Protein AF-A0A520C2Q0-F1 (afdb_monomer)

Mean predicted aligned error: 5.38 Å

Solvent-accessible surface area (backbone atoms only — not comparable to full-atom values): 13616 Å² total; per-residue (Å²): 130,83,68,78,64,58,70,63,85,51,82,63,55,63,72,61,51,76,68,42,43,52,44,37,52,48,24,36,50,49,40,48,44,42,61,71,61,46,51,66,53,52,53,58,48,36,70,69,44,28,42,49,54,44,24,73,77,67,80,42,75,70,87,49,74,66,56,49,43,68,48,38,62,78,35,66,68,51,44,52,46,52,52,50,51,52,51,30,45,41,46,34,42,58,34,42,48,62,34,39,66,78,38,39,71,60,34,40,50,40,46,55,58,38,37,75,75,45,91,53,78,73,84,76,65,91,83,67,70,60,57,64,84,57,69,73,48,45,58,88,59,33,86,67,22,53,54,38,74,95,47,96,87,47,41,62,48,22,35,46,47,58,56,38,51,37,46,72,50,54,33,73,37,43,41,70,54,22,42,69,21,42,51,53,50,51,48,44,64,74,74,41,77,86,71,74,63,65,64,46,80,36,80,69,29,54,62,25,39,48,50,52,42,49,45,70,76,36,70,86,28,50,74,44,72,43,63,66,33,61,16,15,43,59,44,36,32,33,49,82,58,79,89,110

Sequence (244 aa):
MLNTFQQAQHPLLPRASHDEASRQEFAKSLKQFVQQGLLPGLQPVFSQRAAKAFEQEHGRAPQDRREIRKVMEPDLYFQHYAALNRIAQELMWNSVIDSVERQLPALNEGAKAWSAKTDAKLRIDADFVPPRYVRALDIHCMPGGYASELSPGDISVAALYDRGAYLYGMGFAGPLNDDMGRSVCNYVKRKLPGFKPRRILDMGCTVGHSTLPYKTLFPDAEVWGIDVGVGEQRLVGQRGVADG

Structure (mmCIF, N/CA/C/O backbone):
data_AF-A0A520C2Q0-F1
#
_entry.id   AF-A0A520C2Q0-F1
#
loop_
_atom_site.group_PDB
_atom_site.id
_atom_site.type_symbol
_atom_site.label_atom_id
_atom_site.label_alt_id
_atom_site.label_comp_id
_atom_site.label_asym_id
_atom_site.label_entity_id
_atom_site.label_seq_id
_atom_site.pdbx_PDB_ins_code
_atom_site.Cartn_x
_atom_site.Cartn_y
_atom_site.Cartn_z
_atom_site.occupancy
_atom_site.B_iso_or_equiv
_atom_site.auth_seq_id
_atom_site.auth_comp_id
_atom_site.auth_asym_id
_atom_site.auth_atom_id
_atom_site.pdbx_PDB_model_num
ATOM 1 N N . MET A 1 1 ? 6.958 -10.727 18.122 1.00 44.28 1 MET A N 1
ATOM 2 C CA . MET A 1 1 ? 8.209 -10.989 17.382 1.00 44.28 1 MET A CA 1
ATOM 3 C C . MET A 1 1 ? 8.331 -9.875 16.352 1.00 44.28 1 MET A C 1
ATOM 5 O O . MET A 1 1 ? 7.396 -9.713 15.578 1.00 44.28 1 MET A O 1
ATOM 9 N N . LEU A 1 2 ? 9.363 -9.028 16.428 1.00 46.47 2 LEU A N 1
ATOM 10 C CA . LEU A 1 2 ? 9.602 -8.022 15.388 1.00 46.47 2 LEU A CA 1
ATOM 11 C C . LEU A 1 2 ? 9.959 -8.777 14.113 1.00 46.47 2 LEU A C 1
ATOM 13 O O . LEU A 1 2 ? 10.880 -9.590 14.121 1.00 46.47 2 LEU A O 1
ATOM 17 N N . ASN A 1 3 ? 9.185 -8.564 13.058 1.00 57.16 3 ASN A N 1
ATOM 18 C CA . ASN A 1 3 ? 9.504 -9.136 11.769 1.00 57.16 3 ASN A CA 1
ATOM 19 C C . ASN A 1 3 ? 10.795 -8.478 11.254 1.00 57.16 3 ASN A C 1
ATOM 21 O O . ASN A 1 3 ? 10.844 -7.260 11.083 1.0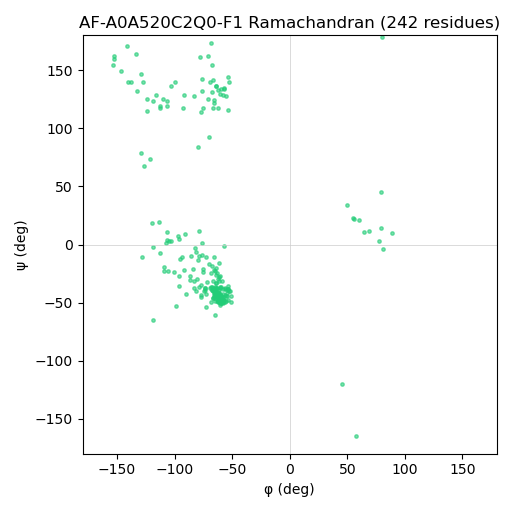0 57.16 3 ASN A O 1
ATOM 25 N N . THR A 1 4 ? 11.847 -9.277 11.078 1.00 58.22 4 THR A N 1
ATOM 26 C CA . THR A 1 4 ? 13.177 -8.822 10.646 1.00 58.22 4 THR A CA 1
ATOM 27 C C . THR A 1 4 ? 13.394 -8.979 9.149 1.00 58.22 4 THR A C 1
ATOM 29 O O . THR A 1 4 ? 14.513 -8.753 8.686 1.00 58.22 4 THR A O 1
ATOM 32 N N . PHE A 1 5 ? 12.379 -9.391 8.378 1.00 68.50 5 PHE A N 1
ATOM 33 C CA . PHE A 1 5 ? 12.521 -9.374 6.929 1.00 68.50 5 PHE A CA 1
ATOM 34 C C . PHE A 1 5 ? 12.860 -7.945 6.498 1.00 68.50 5 PHE A C 1
ATOM 36 O O . PHE A 1 5 ? 12.308 -6.961 7.001 1.00 68.50 5 PHE A O 1
ATOM 43 N N . GLN A 1 6 ? 13.855 -7.845 5.627 1.00 84.75 6 GLN A N 1
ATOM 44 C CA . GLN A 1 6 ? 14.210 -6.626 4.925 1.00 84.75 6 GLN A CA 1
ATOM 45 C C . GLN A 1 6 ? 13.609 -6.734 3.532 1.00 84.75 6 GLN A C 1
ATOM 47 O O . GLN A 1 6 ? 13.631 -7.812 2.934 1.00 84.75 6 GLN A O 1
ATOM 52 N N . GLN A 1 7 ? 13.075 -5.627 3.024 1.00 93.06 7 GLN A N 1
ATOM 53 C CA . GLN A 1 7 ? 12.574 -5.595 1.657 1.00 93.06 7 GLN A CA 1
ATOM 54 C C . GLN A 1 7 ? 13.741 -5.899 0.719 1.00 93.06 7 GLN A C 1
ATOM 56 O O . GLN A 1 7 ? 14.809 -5.284 0.840 1.00 93.06 7 GLN A O 1
ATOM 61 N N . ALA A 1 8 ? 13.543 -6.850 -0.191 1.00 92.06 8 ALA A N 1
ATOM 62 C CA . ALA A 1 8 ? 14.528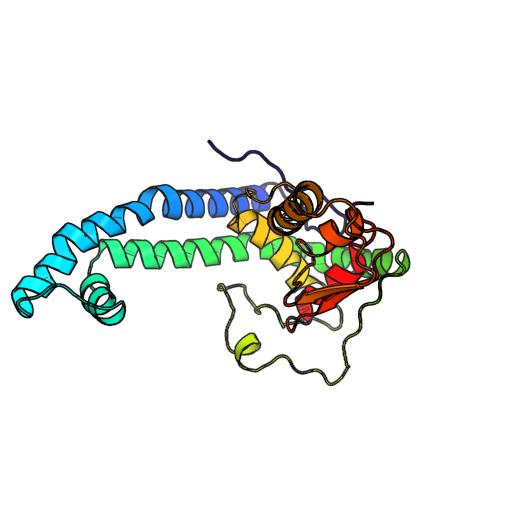 -7.155 -1.211 1.00 92.06 8 ALA A CA 1
ATOM 63 C C . ALA A 1 8 ? 14.791 -5.888 -2.025 1.00 92.06 8 ALA A C 1
ATOM 65 O O . ALA A 1 8 ? 13.873 -5.205 -2.481 1.00 92.06 8 ALA A O 1
ATOM 66 N N . GLN A 1 9 ? 16.068 -5.552 -2.162 1.00 90.56 9 GLN A N 1
ATOM 67 C CA . GLN A 1 9 ? 16.475 -4.384 -2.921 1.00 90.56 9 GLN A CA 1
ATOM 68 C C . GLN A 1 9 ? 16.375 -4.692 -4.410 1.00 90.56 9 GLN A C 1
ATOM 70 O O . GLN A 1 9 ? 16.925 -5.687 -4.875 1.00 90.56 9 GLN A O 1
ATOM 75 N N . HIS A 1 10 ? 15.751 -3.793 -5.163 1.00 88.94 10 HIS A N 1
ATOM 76 C CA . HIS A 1 10 ? 15.793 -3.794 -6.621 1.00 88.94 10 HIS A CA 1
ATOM 77 C C . HIS A 1 10 ? 16.069 -2.372 -7.128 1.00 88.94 10 HIS A C 1
ATOM 79 O O . HIS A 1 10 ? 15.933 -1.406 -6.374 1.00 88.94 10 HIS A O 1
ATOM 85 N N . PRO A 1 11 ? 16.461 -2.200 -8.399 1.00 86.94 11 PRO A N 1
ATOM 86 C CA . PRO A 1 11 ? 16.929 -0.905 -8.908 1.00 86.94 11 PRO A CA 1
ATOM 87 C C . PRO A 1 11 ? 15.891 0.222 -8.948 1.00 86.94 11 PRO A C 1
ATOM 89 O O . PRO A 1 11 ? 16.264 1.362 -9.194 1.00 86.94 11 PRO A O 1
ATOM 92 N N . LEU A 1 12 ? 14.612 -0.097 -8.736 1.00 90.12 12 LEU A N 1
ATOM 93 C CA . LEU A 1 12 ? 13.507 0.868 -8.709 1.00 90.12 12 LEU A CA 1
ATOM 94 C C . LEU A 1 12 ? 12.989 1.129 -7.284 1.00 90.12 12 LEU A C 1
ATOM 96 O O . LEU A 1 12 ? 12.007 1.844 -7.122 1.00 90.12 12 LEU A O 1
ATOM 100 N N . LEU A 1 13 ? 13.625 0.543 -6.261 1.00 93.75 13 LEU A N 1
ATOM 101 C CA . LEU A 1 13 ? 13.312 0.810 -4.859 1.00 93.75 13 LEU A CA 1
ATOM 102 C C . LEU A 1 13 ? 14.212 1.945 -4.354 1.00 93.75 13 LEU A C 1
ATOM 104 O O . LEU A 1 13 ? 15.438 1.846 -4.497 1.00 93.75 13 LEU A O 1
ATOM 108 N N . PRO A 1 14 ? 13.663 3.001 -3.731 1.00 95.00 14 PRO A N 1
ATOM 109 C CA . PRO A 1 14 ? 14.484 4.047 -3.141 1.00 95.00 14 PRO A CA 1
ATOM 110 C C . PRO A 1 14 ? 15.316 3.480 -1.987 1.00 95.00 14 PRO A C 1
ATOM 112 O O . PRO A 1 14 ? 14.821 2.747 -1.127 1.00 95.00 14 PRO A O 1
ATOM 115 N N . ARG A 1 15 ? 16.594 3.863 -1.930 1.00 95.19 15 ARG A N 1
ATOM 116 C CA . ARG A 1 15 ? 17.478 3.515 -0.812 1.00 95.19 15 ARG A CA 1
ATOM 117 C C . ARG A 1 15 ? 17.456 4.612 0.236 1.00 95.19 15 ARG A C 1
ATOM 119 O O . ARG A 1 15 ? 17.853 5.742 -0.051 1.00 95.19 15 ARG A O 1
ATOM 126 N N . ALA A 1 16 ? 17.004 4.279 1.437 1.00 95.69 16 ALA A N 1
ATOM 127 C CA . ALA A 1 16 ? 16.993 5.219 2.544 1.00 95.69 16 ALA A CA 1
ATOM 128 C C . ALA A 1 16 ? 18.424 5.525 3.025 1.00 95.69 16 ALA A C 1
ATOM 130 O O . ALA A 1 16 ? 19.262 4.625 3.119 1.00 95.69 16 ALA A O 1
ATOM 131 N N . SER A 1 17 ? 18.697 6.788 3.352 1.00 97.19 17 SER A N 1
ATOM 132 C CA . SER A 1 17 ? 19.843 7.159 4.192 1.00 97.19 17 SER A CA 1
ATOM 133 C C . SER A 1 17 ? 19.644 6.661 5.631 1.00 97.19 17 SER A C 1
ATOM 135 O O . SER A 1 17 ? 18.571 6.173 5.985 1.00 97.19 17 SER A O 1
ATOM 137 N N . HIS A 1 18 ? 20.659 6.805 6.488 1.00 96.62 18 HIS 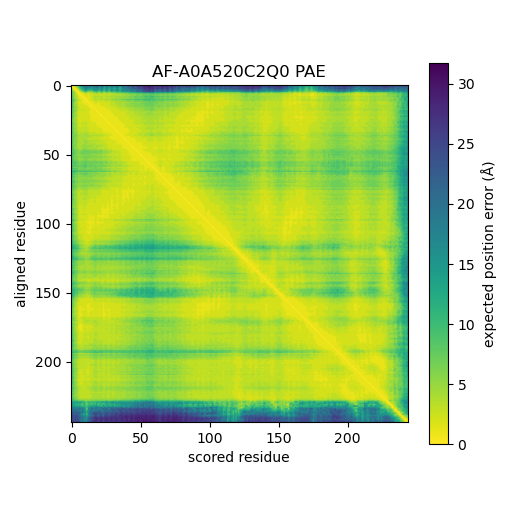A N 1
ATOM 138 C CA . HIS A 1 18 ? 20.535 6.466 7.910 1.00 96.62 18 HIS A CA 1
ATOM 139 C C . HIS A 1 18 ? 19.337 7.168 8.580 1.00 96.62 18 HIS A C 1
ATOM 141 O O . HIS A 1 18 ? 18.527 6.530 9.258 1.00 96.62 18 HIS A O 1
ATOM 147 N N . ASP A 1 19 ? 19.198 8.477 8.360 1.00 97.50 19 ASP A N 1
ATOM 148 C CA . ASP A 1 19 ? 18.165 9.280 9.017 1.00 97.50 19 ASP A CA 1
ATOM 149 C C . ASP A 1 19 ? 16.776 8.993 8.441 1.00 97.50 19 ASP A C 1
ATOM 151 O O . ASP A 1 19 ? 15.798 8.911 9.185 1.00 97.50 19 ASP A O 1
ATOM 155 N N . GLU A 1 20 ? 16.682 8.781 7.126 1.00 97.50 20 GLU A N 1
ATOM 156 C CA . GLU A 1 20 ? 15.443 8.352 6.466 1.00 97.50 20 GLU A CA 1
ATOM 157 C C . GLU A 1 20 ? 15.012 6.962 6.957 1.00 97.50 20 GLU A C 1
ATOM 159 O O . GLU A 1 20 ? 13.846 6.759 7.295 1.00 97.50 20 GLU A O 1
ATOM 164 N N . ALA A 1 21 ? 15.948 6.015 7.072 1.00 95.25 21 ALA A N 1
ATOM 165 C CA . ALA A 1 21 ? 15.674 4.676 7.587 1.00 95.25 21 ALA A CA 1
ATOM 166 C C . ALA A 1 21 ? 15.191 4.729 9.041 1.00 95.25 21 ALA A C 1
ATOM 168 O O . ALA A 1 21 ? 14.224 4.056 9.394 1.00 95.25 21 ALA A O 1
ATOM 169 N N . SER A 1 22 ? 15.801 5.584 9.865 1.00 96.25 22 SER A N 1
ATOM 170 C CA . SER A 1 22 ? 15.376 5.806 11.251 1.00 96.25 22 SER A CA 1
ATOM 171 C C . SER A 1 22 ? 13.947 6.361 11.332 1.00 96.25 22 SER A C 1
ATOM 173 O O . SER A 1 22 ? 13.148 5.883 12.141 1.00 96.25 22 SER A O 1
ATOM 175 N N . ARG A 1 23 ? 13.575 7.311 10.457 1.00 96.56 23 ARG A N 1
ATOM 176 C CA . ARG A 1 23 ? 12.193 7.824 10.358 1.00 96.56 23 ARG A CA 1
ATOM 177 C C . ARG A 1 23 ? 11.204 6.736 9.931 1.00 96.56 23 ARG A C 1
ATOM 179 O O . ARG A 1 23 ? 10.130 6.625 10.524 1.00 96.56 23 ARG A O 1
ATOM 186 N N . GLN A 1 24 ? 11.571 5.915 8.947 1.00 95.88 24 GLN A N 1
ATOM 187 C CA . GLN A 1 24 ? 10.741 4.800 8.473 1.00 95.88 24 GLN A CA 1
ATOM 188 C C . GLN A 1 24 ? 10.529 3.740 9.561 1.00 95.88 24 GLN A C 1
ATOM 190 O O . GLN A 1 24 ? 9.407 3.269 9.760 1.00 95.88 24 GLN A O 1
ATOM 195 N N . GLU A 1 25 ? 11.576 3.393 10.312 1.00 94.00 25 GLU A N 1
ATOM 196 C CA . GLU A 1 25 ? 11.488 2.438 11.421 1.00 94.00 25 GLU A CA 1
ATOM 197 C C . GLU A 1 25 ? 10.648 2.971 12.585 1.00 94.00 25 GLU A C 1
ATOM 199 O O . GLU A 1 25 ? 9.854 2.217 13.158 1.00 94.00 25 GLU A O 1
ATOM 204 N N . PHE A 1 26 ? 10.740 4.268 12.894 1.00 95.88 26 PHE A N 1
ATOM 205 C CA . PHE A 1 26 ? 9.840 4.903 13.856 1.00 95.88 26 PHE A CA 1
ATOM 206 C C . PHE A 1 26 ? 8.380 4.814 13.397 1.00 95.88 26 PHE A C 1
ATOM 208 O O . PHE A 1 26 ? 7.531 4.350 14.159 1.00 95.88 26 PHE A O 1
ATOM 215 N N . ALA A 1 27 ? 8.080 5.190 12.149 1.00 95.38 27 ALA A N 1
ATOM 216 C CA . ALA A 1 27 ? 6.717 5.140 11.619 1.00 95.38 27 ALA A CA 1
ATOM 217 C C . ALA A 1 27 ? 6.148 3.708 11.619 1.00 95.38 27 ALA A C 1
ATOM 219 O O . ALA A 1 27 ? 5.009 3.489 12.045 1.00 95.38 27 ALA A O 1
ATOM 220 N N . LYS A 1 28 ? 6.959 2.716 11.225 1.00 93.00 28 LYS A N 1
ATOM 221 C CA . LYS A 1 28 ? 6.609 1.288 11.293 1.00 93.00 28 LYS A CA 1
ATOM 222 C C . LYS A 1 28 ? 6.320 0.847 12.732 1.00 93.00 28 LYS A C 1
ATOM 224 O O . LYS A 1 28 ? 5.300 0.208 12.987 1.00 93.00 28 LYS A O 1
ATOM 229 N N . SER A 1 29 ? 7.183 1.216 13.677 1.00 93.25 29 SER A N 1
ATOM 230 C CA . SER A 1 29 ? 7.046 0.846 15.093 1.00 93.25 29 SER A CA 1
ATOM 231 C C . SER A 1 29 ? 5.834 1.507 15.750 1.00 93.25 29 SER A C 1
ATOM 233 O O . SER A 1 29 ? 5.107 0.856 16.500 1.00 93.25 29 SER A O 1
ATOM 235 N N . LEU A 1 30 ? 5.551 2.772 15.422 1.00 95.44 30 LEU A N 1
ATOM 236 C CA . LEU A 1 30 ? 4.349 3.472 15.875 1.00 95.44 30 LEU A CA 1
ATOM 237 C C . LEU A 1 30 ? 3.086 2.779 15.355 1.00 95.44 30 LEU A C 1
ATOM 239 O O . LEU A 1 30 ? 2.157 2.532 16.122 1.00 95.44 30 LEU A O 1
ATOM 243 N N . LYS A 1 31 ? 3.060 2.400 14.072 1.00 93.19 31 LYS A N 1
ATOM 244 C CA . LYS A 1 31 ? 1.949 1.631 13.498 1.00 93.19 31 LYS A CA 1
ATOM 245 C C . LYS A 1 31 ? 1.770 0.294 14.217 1.00 93.19 31 LYS A C 1
ATOM 247 O O . LYS A 1 31 ? 0.646 -0.063 14.564 1.00 93.19 31 LYS A O 1
ATOM 252 N N . GLN A 1 32 ? 2.862 -0.418 14.491 1.00 92.19 32 GLN A N 1
ATOM 253 C CA . GLN A 1 32 ? 2.819 -1.664 15.252 1.00 92.19 32 GLN A CA 1
ATOM 254 C C . GLN A 1 32 ? 2.244 -1.446 16.659 1.00 92.19 32 GLN A C 1
ATOM 256 O O . GLN A 1 32 ? 1.385 -2.217 17.084 1.00 92.19 32 GLN A O 1
ATOM 261 N N . PHE A 1 33 ? 2.655 -0.386 17.358 1.00 94.88 33 PHE A N 1
ATOM 262 C CA . PHE A 1 33 ? 2.104 -0.017 18.663 1.00 94.88 33 PHE A CA 1
ATOM 263 C C . PHE A 1 33 ? 0.598 0.272 18.595 1.00 94.88 33 PHE A C 1
ATOM 265 O O . PHE A 1 33 ? -0.160 -0.222 19.426 1.00 94.88 33 PHE A O 1
ATOM 272 N N . VAL A 1 34 ? 0.133 1.003 17.579 1.00 95.69 34 VAL A N 1
ATOM 273 C CA . VAL A 1 34 ? -1.305 1.250 17.380 1.00 95.69 34 VAL A CA 1
ATOM 274 C C . VAL A 1 34 ? -2.062 -0.067 17.164 1.00 95.69 34 VAL A C 1
ATOM 276 O O . VAL A 1 34 ? -3.099 -0.282 17.789 1.00 95.69 34 VAL A O 1
ATOM 279 N N . GLN A 1 35 ? -1.542 -0.967 16.325 1.00 93.38 35 GLN A N 1
ATOM 280 C CA . GLN A 1 35 ? -2.208 -2.227 15.970 1.00 93.38 35 GLN A CA 1
ATOM 281 C C . GLN A 1 35 ? -2.187 -3.271 17.096 1.00 93.38 35 GLN A C 1
ATOM 283 O O . GLN A 1 35 ? -3.169 -3.979 17.298 1.00 93.38 35 GLN A O 1
ATOM 288 N N . GLN A 1 36 ? -1.083 -3.386 17.833 1.00 93.44 36 GLN A N 1
ATOM 289 C CA . GLN A 1 36 ? -0.911 -4.413 18.869 1.00 93.44 36 GLN A CA 1
ATOM 290 C C . GLN A 1 36 ? -1.249 -3.902 20.274 1.00 93.44 36 GLN A C 1
ATOM 292 O O . GLN A 1 36 ? -1.634 -4.694 21.128 1.00 93.44 36 GLN A O 1
ATOM 297 N N . GLY A 1 37 ? -1.107 -2.599 20.517 1.00 94.38 37 GLY A N 1
ATOM 298 C CA . GLY A 1 37 ? -1.343 -1.970 21.816 1.00 94.38 37 GLY A CA 1
ATOM 299 C C . GLY A 1 37 ? -2.716 -1.314 21.933 1.00 94.38 37 GLY A C 1
ATOM 300 O O . GLY A 1 37 ? -3.448 -1.601 22.876 1.00 94.38 37 GLY A O 1
ATOM 301 N N . LEU A 1 38 ? -3.084 -0.440 20.987 1.00 96.38 38 LEU A N 1
ATOM 302 C CA . LEU A 1 38 ? -4.304 0.373 21.107 1.00 96.38 38 LEU A CA 1
ATOM 303 C C . LEU A 1 38 ? -5.553 -0.291 20.514 1.00 96.38 38 LEU A C 1
ATOM 305 O O . LEU A 1 38 ? -6.622 -0.259 21.118 1.00 96.38 38 LEU A O 1
ATOM 309 N N . LEU A 1 39 ? -5.444 -0.915 19.339 1.00 96.81 39 LEU A N 1
ATOM 310 C CA . LEU A 1 39 ? -6.594 -1.532 18.670 1.00 96.81 39 LEU A CA 1
ATOM 311 C C . LEU A 1 39 ? -7.343 -2.545 19.566 1.00 96.81 39 LEU A C 1
ATOM 313 O O . LEU A 1 39 ? -8.573 -2.459 19.626 1.00 96.81 39 LEU A O 1
ATOM 317 N N . PRO A 1 40 ? -6.676 -3.455 20.311 1.00 97.38 40 PRO A N 1
ATOM 318 C CA . PRO A 1 40 ? -7.379 -4.405 21.176 1.00 97.38 40 PRO A CA 1
ATOM 319 C C . PRO A 1 40 ? -8.215 -3.737 22.275 1.00 97.38 40 PRO A C 1
ATOM 321 O O . PRO A 1 40 ? -9.226 -4.297 22.699 1.00 97.38 40 PRO A O 1
ATOM 324 N N . GLY A 1 41 ? -7.837 -2.532 22.716 1.00 96.75 41 GLY A N 1
ATOM 325 C CA . GLY A 1 41 ? -8.572 -1.789 23.737 1.00 96.75 41 GLY A CA 1
ATOM 326 C C . GLY A 1 41 ? -9.927 -1.261 23.267 1.00 96.75 41 GLY A C 1
ATOM 327 O O . GLY A 1 41 ? -10.785 -0.992 24.105 1.00 96.75 41 GLY A O 1
ATOM 328 N N . LEU A 1 42 ? -10.191 -1.201 21.955 1.00 97.12 42 LEU A N 1
ATOM 329 C CA . LEU A 1 42 ? -11.514 -0.825 21.441 1.00 97.12 42 LEU A CA 1
ATOM 330 C C . LEU A 1 42 ? -12.613 -1.807 21.859 1.00 97.12 42 LEU A C 1
ATOM 332 O O . LEU A 1 42 ? -13.761 -1.400 22.032 1.00 97.12 42 LEU A O 1
ATOM 336 N N . GLN A 1 43 ? -12.283 -3.085 22.059 1.00 96.81 43 GLN A N 1
ATOM 337 C CA . GLN A 1 43 ? -13.282 -4.080 22.437 1.00 96.81 43 GLN A CA 1
ATOM 338 C C . GLN A 1 43 ? -13.848 -3.879 23.854 1.00 96.81 43 GLN A C 1
ATOM 340 O O . GLN A 1 43 ? -15.075 -3.869 24.009 1.00 96.81 43 GLN A O 1
ATOM 345 N N . PRO A 1 44 ? -13.033 -3.704 24.913 1.00 97.00 44 PRO A N 1
ATOM 346 C CA . PRO A 1 44 ? -13.568 -3.343 26.222 1.00 97.00 44 PRO A CA 1
ATOM 347 C C . PRO A 1 44 ? -14.237 -1.961 26.216 1.00 97.00 44 PRO A C 1
ATOM 349 O O . PRO A 1 44 ? -15.255 -1.802 26.886 1.00 97.00 44 PRO A O 1
ATOM 352 N N . VAL A 1 45 ? -13.759 -0.989 25.422 1.00 97.06 45 VAL A N 1
ATOM 353 C CA . VAL A 1 45 ? -14.462 0.301 25.244 1.00 97.06 45 VAL A CA 1
ATOM 354 C C . VAL A 1 45 ? -15.894 0.077 24.764 1.00 97.06 45 VAL A C 1
ATOM 356 O O . VAL A 1 45 ? -16.836 0.593 25.368 1.00 97.06 45 VAL A O 1
ATOM 359 N N . PHE A 1 46 ? -16.060 -0.736 23.723 1.00 97.31 46 PHE A N 1
ATOM 360 C CA . PHE A 1 46 ? -17.371 -1.046 23.180 1.00 97.31 46 PHE A CA 1
ATOM 361 C C . PHE A 1 46 ? -18.230 -1.826 24.181 1.00 97.31 46 PHE A C 1
ATOM 363 O O . PHE A 1 46 ? -19.276 -1.344 24.610 1.00 97.31 46 PHE A O 1
ATOM 370 N N . SER A 1 47 ? -17.775 -3.010 24.592 1.00 96.50 47 SER A N 1
ATOM 371 C CA . SER A 1 47 ? -18.576 -3.948 25.391 1.00 96.50 47 SER A CA 1
ATOM 372 C C . SER A 1 47 ? -18.906 -3.451 26.803 1.00 96.50 47 SER A C 1
ATOM 374 O O . SER A 1 47 ? -19.958 -3.791 27.341 1.00 96.50 47 SER A O 1
ATOM 376 N N . GLN A 1 48 ? -18.037 -2.647 27.426 1.00 95.88 48 GLN A N 1
ATOM 377 C CA . GLN A 1 48 ? -18.221 -2.229 28.820 1.00 95.88 48 GLN A CA 1
ATOM 378 C C . GLN A 1 48 ? -18.789 -0.820 28.977 1.00 95.88 48 GLN A C 1
ATOM 380 O O . GLN A 1 48 ? -19.372 -0.544 30.025 1.00 95.88 48 GLN A O 1
ATOM 385 N N . ARG A 1 49 ? -18.622 0.059 27.980 1.00 94.75 49 ARG A N 1
ATOM 386 C CA . ARG A 1 49 ? -19.068 1.459 28.054 1.00 94.75 49 ARG A CA 1
ATOM 387 C C . ARG A 1 49 ? -20.101 1.772 26.982 1.00 94.75 49 ARG A C 1
ATOM 389 O O . ARG A 1 49 ? -21.255 2.012 27.318 1.00 94.75 49 ARG A O 1
ATOM 396 N N . ALA A 1 50 ? -19.712 1.715 25.710 1.00 94.81 50 ALA A N 1
ATOM 397 C CA . ALA A 1 50 ? -20.552 2.203 24.618 1.00 94.81 50 ALA A CA 1
ATOM 398 C C . ALA A 1 50 ? -21.847 1.385 24.443 1.00 94.81 50 ALA A C 1
ATOM 400 O O . ALA A 1 50 ? -22.929 1.960 24.350 1.00 94.81 50 ALA A O 1
ATOM 401 N N . ALA A 1 51 ? -21.758 0.049 24.467 1.00 95.81 51 ALA A N 1
ATOM 402 C CA . ALA A 1 51 ? -22.920 -0.834 24.361 1.00 95.81 51 ALA A CA 1
ATOM 403 C C . ALA A 1 51 ? -23.872 -0.677 25.556 1.00 95.81 51 ALA A C 1
ATOM 405 O O . ALA A 1 51 ? -25.078 -0.565 25.365 1.00 95.81 51 ALA A O 1
ATOM 406 N N . LYS A 1 52 ? -23.331 -0.574 26.779 1.00 95.56 52 LYS A N 1
ATOM 407 C CA . LYS A 1 52 ? -24.141 -0.373 27.991 1.00 95.56 52 LYS A CA 1
ATOM 408 C C . LYS A 1 52 ? -24.852 0.977 28.000 1.00 95.56 52 LYS A C 1
ATOM 410 O O . LYS A 1 52 ? -26.018 1.040 28.369 1.00 95.56 52 LYS A O 1
ATOM 415 N N . ALA A 1 53 ? -24.167 2.044 27.587 1.00 92.88 53 ALA A N 1
ATOM 416 C CA . ALA A 1 53 ? -24.777 3.364 27.455 1.00 92.88 53 ALA A CA 1
ATOM 417 C C . ALA A 1 53 ? -25.920 3.344 26.425 1.00 92.88 53 ALA A C 1
ATOM 419 O O . ALA A 1 53 ? -27.001 3.862 26.692 1.00 92.88 53 ALA A O 1
ATOM 420 N N . PHE A 1 54 ? -25.712 2.671 25.287 1.00 97.06 54 PHE A N 1
ATOM 421 C CA . PHE A 1 54 ? -26.749 2.497 24.272 1.00 97.06 54 PHE A CA 1
ATOM 422 C C . PHE A 1 54 ? -27.963 1.722 24.812 1.00 97.06 54 PHE A C 1
ATOM 424 O O . PHE A 1 54 ? -29.099 2.157 24.623 1.00 97.06 54 PHE A O 1
ATOM 431 N N . GLU A 1 55 ? -27.728 0.607 25.509 1.00 97.19 55 GLU A N 1
ATOM 432 C CA . GLU A 1 55 ? -28.774 -0.224 26.119 1.00 97.19 55 GLU A CA 1
ATOM 433 C C . GLU A 1 55 ? -29.587 0.530 27.173 1.00 97.19 55 GLU A C 1
ATOM 435 O O . GLU A 1 55 ? -30.804 0.378 27.219 1.00 97.19 55 GLU A O 1
ATOM 440 N N . GLN A 1 56 ? -28.945 1.368 27.988 1.00 95.50 56 GLN A N 1
ATOM 441 C CA . GLN A 1 56 ? -29.633 2.197 28.983 1.00 95.50 56 GLN A CA 1
ATOM 442 C C . GLN A 1 56 ? -30.565 3.229 28.339 1.00 95.50 56 GLN A C 1
ATOM 444 O O . GLN A 1 56 ? -31.652 3.472 28.855 1.00 95.50 56 GLN A O 1
ATOM 449 N N . GLU A 1 57 ? -30.158 3.820 27.215 1.00 96.06 57 GLU A N 1
ATOM 450 C CA . GLU A 1 57 ? -30.949 4.828 26.502 1.00 96.06 57 GLU A CA 1
ATOM 451 C C . GLU A 1 57 ? -32.072 4.202 25.651 1.00 96.06 57 GLU A C 1
ATOM 453 O O . GLU A 1 57 ? -33.166 4.756 25.574 1.00 96.06 57 GLU A O 1
ATOM 458 N N . HIS A 1 58 ? -31.829 3.042 25.029 1.00 96.69 58 HIS A N 1
ATOM 459 C CA . HIS A 1 58 ? -32.726 2.465 24.014 1.00 96.69 58 HIS A CA 1
ATOM 460 C C . HIS A 1 58 ? -33.427 1.165 24.444 1.00 96.69 58 HIS A C 1
ATOM 462 O O . HIS A 1 58 ? -34.263 0.651 23.701 1.00 96.69 58 HIS A O 1
ATOM 468 N N . GLY A 1 59 ? -33.078 0.588 25.599 1.00 97.69 59 GLY A N 1
ATOM 469 C CA . GLY A 1 59 ? -33.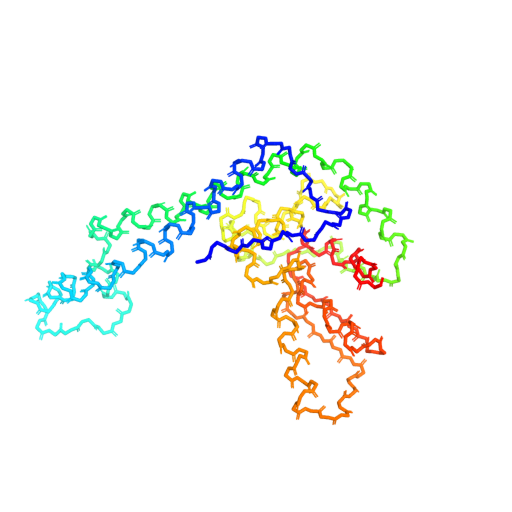640 -0.673 26.099 1.00 97.69 59 GLY A CA 1
ATOM 470 C C . GLY A 1 59 ? -33.244 -1.921 25.298 1.00 97.69 59 GLY A C 1
ATOM 471 O O . GLY A 1 59 ? -33.850 -2.978 25.469 1.00 97.69 59 GLY A O 1
ATOM 472 N N . ARG A 1 60 ? -32.259 -1.815 24.397 1.00 97.38 60 ARG A N 1
ATOM 473 C CA . ARG A 1 60 ? -31.751 -2.911 23.555 1.00 97.38 60 ARG A CA 1
ATOM 474 C C . ARG A 1 60 ? -30.292 -2.691 23.166 1.00 97.38 60 ARG A C 1
ATOM 476 O O . ARG A 1 60 ? -29.822 -1.559 23.173 1.00 97.38 60 ARG A O 1
ATOM 483 N N . ALA A 1 61 ? -29.614 -3.751 22.734 1.00 96.44 61 ALA A N 1
ATOM 484 C CA . ALA A 1 61 ? -28.273 -3.663 22.160 1.00 96.44 61 ALA A CA 1
ATOM 485 C C . ALA A 1 61 ? -28.262 -2.922 20.798 1.00 96.44 61 ALA A C 1
ATOM 487 O O . ALA A 1 61 ? -29.280 -2.920 20.083 1.00 96.44 61 ALA A O 1
ATOM 488 N N . PRO A 1 62 ? -27.121 -2.317 20.405 1.00 96.44 62 PRO A N 1
ATOM 489 C CA . PRO A 1 62 ? -26.947 -1.760 19.067 1.00 96.44 62 PRO A CA 1
ATOM 490 C C . PRO A 1 62 ? -26.947 -2.874 18.009 1.00 96.44 62 PRO A C 1
ATOM 492 O O . PRO A 1 62 ? -26.389 -3.950 18.224 1.00 96.44 62 PRO A O 1
ATOM 495 N N . GLN A 1 63 ? -27.564 -2.619 16.857 1.00 96.44 63 GLN A N 1
ATOM 496 C CA . GLN A 1 63 ? -27.798 -3.619 15.805 1.00 96.44 63 GLN A CA 1
ATOM 497 C C . GLN A 1 63 ? -26.881 -3.459 14.593 1.00 96.44 63 GLN A C 1
ATOM 499 O O . GLN A 1 63 ? -26.669 -4.417 13.849 1.00 96.44 63 GLN A O 1
ATOM 504 N N . ASP A 1 64 ? -26.336 -2.262 14.373 1.00 96.00 64 ASP A N 1
ATOM 505 C CA . ASP A 1 64 ? -25.520 -1.977 13.200 1.00 96.00 64 ASP A CA 1
ATOM 506 C C . ASP A 1 64 ? -24.310 -1.077 13.492 1.00 96.00 64 ASP A C 1
ATOM 508 O O . ASP A 1 64 ? -24.142 -0.495 14.566 1.00 96.00 64 ASP A O 1
ATOM 512 N N . ARG A 1 65 ? -23.440 -0.944 12.484 1.00 94.38 65 ARG A N 1
ATOM 513 C CA . ARG A 1 65 ? -22.217 -0.136 12.581 1.00 94.38 65 ARG A CA 1
ATOM 514 C C . ARG A 1 65 ? -22.471 1.358 12.813 1.00 94.38 65 ARG A C 1
ATOM 516 O O . ARG A 1 65 ? -21.569 2.045 13.281 1.00 94.38 65 ARG A O 1
ATOM 523 N N . ARG A 1 66 ? -23.638 1.888 12.430 1.00 96.50 66 ARG A N 1
ATOM 524 C CA . ARG A 1 66 ? -23.977 3.312 12.582 1.00 96.50 66 ARG A CA 1
ATOM 525 C C . ARG A 1 66 ? -24.339 3.600 14.033 1.00 96.50 66 ARG A C 1
ATOM 527 O O . ARG A 1 66 ? -23.844 4.578 14.585 1.00 96.50 66 ARG A O 1
ATOM 534 N N . GLU A 1 67 ? -25.123 2.720 14.651 1.00 96.38 67 GLU A N 1
ATOM 535 C CA . GLU A 1 67 ? -25.451 2.789 16.077 1.00 96.38 67 GLU A CA 1
ATOM 536 C C . GLU A 1 67 ? -24.194 2.644 16.934 1.00 96.38 67 GLU A C 1
ATOM 538 O O . GLU A 1 67 ? -23.940 3.497 17.781 1.00 96.38 67 GLU A O 1
ATOM 543 N N . ILE A 1 68 ? -23.349 1.647 16.639 1.00 95.69 68 ILE A N 1
ATOM 544 C CA . ILE A 1 68 ? -22.057 1.466 17.321 1.00 95.69 68 ILE A CA 1
ATOM 545 C C . ILE A 1 68 ? -21.195 2.724 17.182 1.00 95.69 68 ILE A C 1
ATOM 547 O O . ILE A 1 68 ? -20.657 3.216 18.172 1.00 95.69 68 ILE A O 1
ATOM 551 N N . ARG A 1 69 ? -21.078 3.278 15.967 1.00 94.81 69 ARG A N 1
ATOM 552 C CA . ARG A 1 69 ? -20.297 4.497 15.731 1.00 94.81 69 ARG A CA 1
ATOM 553 C C . ARG A 1 69 ? -20.797 5.659 16.587 1.00 94.81 69 ARG A C 1
ATOM 555 O O . ARG A 1 69 ? -19.975 6.303 17.226 1.00 94.81 69 ARG A O 1
ATOM 562 N N . LYS A 1 70 ? -22.112 5.900 16.631 1.00 94.88 70 LYS A N 1
ATOM 563 C CA . LYS A 1 70 ? -22.712 7.021 17.375 1.00 94.88 70 LYS A CA 1
ATOM 564 C C . LYS A 1 70 ? -22.281 7.039 18.846 1.00 94.88 70 LYS A C 1
ATOM 566 O O . LYS A 1 70 ? -22.037 8.113 19.384 1.00 94.88 70 LYS A O 1
ATOM 571 N N . VAL A 1 71 ? -22.169 5.869 19.477 1.00 95.44 71 VAL A N 1
ATOM 572 C CA . VAL A 1 71 ? -21.785 5.754 20.895 1.00 95.44 71 VAL A CA 1
ATOM 573 C C . VAL A 1 71 ? -20.283 5.597 21.130 1.00 95.44 71 VAL A C 1
ATOM 575 O O . VAL A 1 71 ? -19.805 5.922 22.211 1.00 95.44 71 VAL A O 1
ATOM 578 N N . MET A 1 72 ? -19.524 5.136 20.134 1.00 96.69 72 MET A N 1
ATOM 579 C CA . MET A 1 72 ? -18.062 5.017 20.219 1.00 96.69 72 MET A CA 1
ATOM 580 C C . MET A 1 72 ? -17.338 6.334 19.913 1.00 96.69 72 MET A C 1
ATOM 582 O O . MET A 1 72 ? -16.329 6.631 20.539 1.00 96.69 72 MET A O 1
ATOM 586 N N . GLU A 1 73 ? -17.835 7.126 18.961 1.00 96.00 73 GLU A N 1
ATOM 587 C CA . GLU A 1 73 ? -17.201 8.364 18.478 1.00 96.00 73 GLU A CA 1
ATOM 588 C C . GLU A 1 73 ? -16.902 9.418 19.568 1.00 96.00 73 GLU A C 1
ATOM 590 O O . GLU A 1 73 ? -15.832 10.029 19.499 1.00 96.00 73 GLU A O 1
ATOM 595 N N . PRO A 1 74 ? -17.747 9.628 20.599 1.00 95.50 74 PRO A N 1
ATOM 596 C CA . PRO A 1 74 ? -17.408 10.532 21.700 1.00 95.50 74 PRO A CA 1
ATOM 597 C C . PRO A 1 74 ? -16.442 9.930 22.739 1.00 95.50 74 PRO A C 1
ATOM 599 O O . PRO A 1 74 ? -15.963 10.665 23.602 1.00 95.50 74 PRO A O 1
ATOM 602 N N . ASP A 1 75 ? -16.145 8.625 22.705 1.00 96.75 75 ASP A N 1
ATOM 603 C CA . ASP A 1 75 ? -15.247 8.004 23.682 1.00 96.75 75 ASP A CA 1
ATOM 604 C C . ASP A 1 75 ? -13.795 8.448 23.459 1.00 96.75 75 ASP A C 1
ATOM 606 O O . ASP A 1 75 ? -13.228 8.276 22.377 1.00 96.75 75 ASP A O 1
ATOM 610 N N . LEU A 1 76 ? -13.158 8.978 24.508 1.00 96.62 76 LEU A N 1
ATOM 611 C CA . LEU A 1 76 ? -11.795 9.502 24.412 1.00 96.62 76 LEU A CA 1
ATOM 612 C C . LEU A 1 76 ? -10.792 8.449 23.937 1.00 96.62 76 LEU A C 1
ATOM 614 O O . LEU A 1 76 ? -9.913 8.772 23.144 1.00 96.62 76 LEU A O 1
ATOM 618 N N . TYR A 1 77 ? -10.911 7.192 24.365 1.00 97.62 77 TYR A N 1
ATOM 619 C CA . TYR A 1 77 ? -9.990 6.148 23.918 1.00 97.62 77 TYR A CA 1
ATOM 620 C C . TYR A 1 77 ? -10.140 5.897 22.414 1.00 97.62 77 TYR A C 1
ATOM 622 O O . TYR A 1 77 ? -9.143 5.785 21.702 1.00 97.62 77 TYR A O 1
ATOM 630 N N . PHE A 1 78 ? -11.383 5.857 21.920 1.00 97.38 78 PHE A N 1
ATOM 631 C CA . PHE A 1 78 ? -11.662 5.712 20.493 1.00 97.38 78 PHE A CA 1
ATOM 632 C C . PHE A 1 78 ? -11.098 6.889 19.687 1.00 97.38 78 PHE A C 1
ATOM 634 O O . PHE A 1 78 ? -10.438 6.666 18.673 1.00 97.38 78 PHE A O 1
ATOM 641 N N . GLN A 1 79 ? -11.287 8.126 20.157 1.00 97.50 79 GLN A N 1
ATOM 642 C CA . GLN A 1 79 ? -10.747 9.322 19.500 1.00 97.50 79 GLN A CA 1
ATOM 643 C C . GLN A 1 79 ? -9.216 9.305 19.433 1.00 97.50 79 GLN A C 1
ATOM 645 O O . GLN A 1 79 ? -8.652 9.552 18.367 1.00 97.50 79 GLN A O 1
ATOM 650 N N . HIS A 1 80 ? -8.539 8.950 20.532 1.00 97.25 80 HIS A N 1
ATOM 651 C CA . HIS A 1 80 ? -7.077 8.839 20.560 1.00 97.25 80 HIS A CA 1
ATOM 652 C C . HIS A 1 80 ? -6.577 7.730 19.632 1.00 97.25 80 HIS A C 1
ATOM 654 O O . HIS A 1 80 ? -5.634 7.951 18.874 1.00 97.25 80 HIS A O 1
ATOM 660 N N . TYR A 1 81 ? -7.224 6.560 19.641 1.00 97.75 81 TYR A N 1
ATOM 661 C CA . TYR A 1 81 ? -6.912 5.479 18.708 1.00 97.75 81 TYR A CA 1
ATOM 662 C C . TYR A 1 81 ? -7.062 5.936 17.250 1.00 97.75 81 TYR A C 1
ATOM 664 O O . TYR A 1 81 ? -6.141 5.759 16.453 1.00 97.75 81 TYR A O 1
ATOM 672 N N . ALA A 1 82 ? -8.198 6.545 16.899 1.00 96.81 82 ALA A N 1
ATOM 673 C CA . ALA A 1 82 ? -8.487 6.968 15.533 1.00 96.81 82 ALA A CA 1
ATOM 674 C C . ALA A 1 82 ? -7.500 8.043 15.051 1.00 96.81 82 ALA A C 1
ATOM 676 O O . ALA A 1 82 ? -6.962 7.932 13.946 1.00 96.81 82 ALA A O 1
ATOM 677 N N . ALA A 1 83 ? -7.213 9.038 15.897 1.00 97.12 83 ALA A N 1
ATOM 678 C CA . ALA A 1 83 ? -6.244 10.089 15.610 1.00 97.12 83 ALA A CA 1
ATOM 679 C C . ALA A 1 83 ? -4.829 9.519 15.433 1.00 97.12 83 ALA A C 1
ATOM 681 O O . ALA A 1 83 ? -4.188 9.780 14.416 1.00 97.12 83 ALA A O 1
ATOM 682 N N . LEU A 1 84 ? -4.358 8.679 16.362 1.00 97.19 84 LEU A N 1
ATOM 683 C CA . LEU A 1 84 ? -3.031 8.062 16.266 1.00 97.19 84 LEU A CA 1
ATOM 684 C C . LEU A 1 84 ? -2.908 7.130 15.062 1.00 97.19 84 LEU A C 1
ATOM 686 O O . LEU A 1 84 ? -1.864 7.117 14.417 1.00 97.19 84 LEU A O 1
ATOM 690 N N . ASN A 1 85 ? -3.957 6.382 14.716 1.00 96.12 85 ASN A N 1
ATOM 691 C CA . ASN A 1 85 ? -3.946 5.523 13.535 1.00 96.12 85 ASN A CA 1
ATOM 692 C C . ASN A 1 85 ? -3.835 6.342 12.238 1.00 96.12 85 ASN A C 1
ATOM 694 O O . ASN A 1 85 ? -3.085 5.966 11.337 1.00 96.12 85 ASN A O 1
ATOM 698 N N . ARG A 1 86 ? -4.529 7.487 12.156 1.00 96.12 86 ARG A N 1
ATOM 699 C CA . ARG A 1 86 ? -4.415 8.427 11.030 1.00 96.12 86 ARG A CA 1
ATOM 700 C C . ARG A 1 86 ? -3.014 9.043 10.955 1.00 96.12 86 ARG A C 1
ATOM 702 O O . ARG A 1 86 ? -2.407 8.987 9.891 1.00 96.12 86 ARG A O 1
ATOM 709 N N . ILE A 1 87 ? -2.488 9.544 12.074 1.00 96.88 87 ILE A N 1
ATOM 710 C CA . ILE A 1 87 ? -1.148 10.151 12.157 1.00 96.88 87 ILE A CA 1
ATOM 711 C C . ILE A 1 87 ? -0.068 9.131 11.787 1.00 96.88 87 ILE A C 1
ATOM 713 O O . ILE A 1 87 ? 0.822 9.431 10.998 1.00 96.88 87 ILE A O 1
ATOM 717 N N . ALA A 1 88 ? -0.156 7.901 12.301 1.00 96.38 88 ALA A N 1
ATOM 718 C CA . ALA A 1 88 ? 0.788 6.839 11.965 1.00 96.38 88 ALA A CA 1
ATOM 719 C C . ALA A 1 88 ? 0.773 6.514 10.462 1.00 96.38 88 ALA A C 1
ATOM 721 O O . ALA A 1 88 ? 1.826 6.257 9.881 1.00 96.38 88 ALA A O 1
ATOM 722 N N . GLN A 1 89 ? -0.402 6.553 9.822 1.00 95.94 89 GLN A N 1
ATOM 723 C CA . GLN A 1 89 ? -0.524 6.376 8.375 1.00 95.94 89 GLN A CA 1
ATOM 724 C C . GLN A 1 89 ? 0.160 7.516 7.599 1.00 95.94 89 GLN A C 1
ATOM 726 O O . GLN A 1 89 ? 0.891 7.240 6.654 1.00 95.94 89 GLN A O 1
ATOM 731 N N . GLU A 1 90 ? -0.032 8.774 7.999 1.00 96.12 90 GLU A N 1
ATOM 732 C CA . GLU A 1 90 ? 0.598 9.936 7.342 1.00 96.12 90 GLU A CA 1
ATOM 733 C C . GLU A 1 90 ? 2.110 9.956 7.526 1.00 96.12 90 GLU A C 1
ATOM 735 O O . GLU A 1 90 ? 2.849 10.135 6.562 1.00 96.12 90 GLU A O 1
ATOM 740 N N . LEU A 1 91 ? 2.580 9.723 8.754 1.00 96.69 91 LEU A N 1
ATOM 741 C CA . LEU A 1 91 ? 4.006 9.681 9.067 1.00 96.69 91 LEU A CA 1
ATOM 742 C C . LEU A 1 91 ? 4.726 8.588 8.280 1.00 96.69 91 LEU A C 1
ATOM 744 O O . LEU A 1 91 ? 5.855 8.798 7.844 1.00 96.69 91 LEU A O 1
ATOM 748 N N . MET A 1 92 ? 4.074 7.443 8.065 1.00 96.62 92 MET A N 1
ATOM 749 C CA . MET A 1 92 ? 4.617 6.377 7.230 1.00 96.62 92 MET A CA 1
ATOM 750 C C . MET A 1 9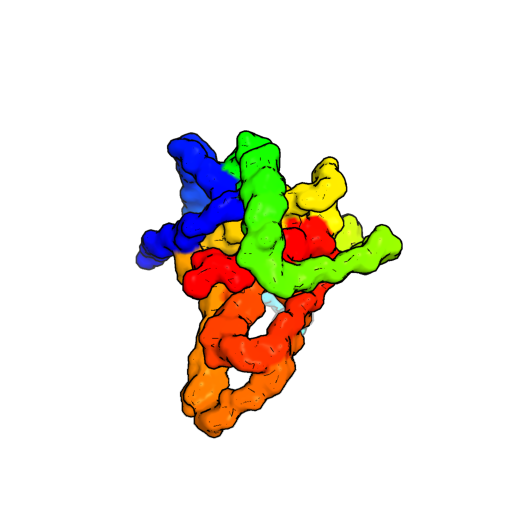2 ? 4.866 6.869 5.803 1.00 96.62 92 MET A C 1
ATOM 752 O O . MET A 1 92 ? 5.983 6.716 5.316 1.00 96.62 92 MET A O 1
ATOM 756 N N . TRP A 1 93 ? 3.884 7.503 5.157 1.00 96.62 93 TRP A N 1
ATOM 757 C CA . TRP A 1 93 ? 4.076 8.048 3.810 1.00 96.62 93 TRP A CA 1
ATOM 758 C C . TRP A 1 93 ? 5.139 9.143 3.787 1.00 96.62 93 TRP A C 1
ATOM 760 O O . TRP A 1 93 ? 6.086 9.046 3.009 1.00 96.62 93 TRP A O 1
ATOM 770 N N . ASN A 1 94 ? 5.057 10.109 4.704 1.00 95.81 94 ASN A N 1
ATOM 771 C CA . ASN A 1 94 ? 6.027 11.200 4.808 1.00 95.81 94 ASN A CA 1
ATOM 772 C C . ASN A 1 94 ? 7.464 10.682 4.974 1.00 95.81 94 ASN A C 1
ATOM 774 O O . ASN A 1 94 ? 8.381 11.208 4.357 1.00 95.81 94 ASN A O 1
ATOM 778 N N . SER A 1 95 ? 7.672 9.601 5.735 1.00 96.69 95 SER A N 1
ATOM 779 C CA . SER A 1 95 ? 9.003 9.001 5.920 1.00 96.69 95 SER A CA 1
ATOM 780 C C . SER A 1 95 ? 9.598 8.360 4.655 1.00 96.69 95 SER A C 1
ATOM 782 O O . SER A 1 95 ? 10.804 8.103 4.597 1.00 96.69 95 SER A O 1
ATOM 784 N N . VAL A 1 96 ? 8.770 8.068 3.649 1.00 97.12 96 VAL A N 1
ATOM 785 C CA . VAL A 1 96 ? 9.194 7.475 2.372 1.00 97.12 96 VAL A CA 1
ATOM 786 C C . VAL A 1 96 ? 9.400 8.545 1.303 1.00 97.12 96 VAL A C 1
ATOM 788 O O . VAL A 1 96 ? 10.338 8.410 0.513 1.00 97.12 96 VAL A O 1
ATOM 791 N N . ILE A 1 97 ? 8.585 9.605 1.304 1.00 95.94 97 ILE A N 1
ATOM 792 C CA . ILE A 1 97 ? 8.617 10.691 0.308 1.00 95.94 97 ILE A CA 1
ATOM 793 C C . ILE A 1 97 ? 10.029 11.256 0.142 1.00 95.94 97 ILE A C 1
ATOM 795 O O . ILE A 1 97 ? 10.530 11.259 -0.979 1.00 95.94 97 ILE A O 1
ATOM 799 N N . ASP A 1 98 ? 10.720 11.587 1.241 1.00 94.94 98 ASP A N 1
ATOM 800 C CA . ASP A 1 98 ? 12.096 12.114 1.207 1.00 94.94 98 ASP A CA 1
ATOM 801 C C . ASP A 1 98 ? 13.040 11.235 0.366 1.00 94.94 98 ASP A C 1
ATOM 803 O O . ASP A 1 98 ? 13.833 11.717 -0.445 1.00 94.94 98 ASP A O 1
ATOM 807 N N . SER A 1 99 ? 12.946 9.913 0.551 1.00 96.81 99 SER A N 1
ATOM 808 C CA . SER A 1 99 ? 13.814 8.956 -0.135 1.00 96.81 99 SER A CA 1
ATOM 809 C C . SER A 1 99 ? 13.482 8.831 -1.623 1.00 96.81 99 SER A C 1
ATOM 811 O O . SER A 1 99 ? 14.396 8.621 -2.424 1.00 96.81 99 SER A O 1
ATOM 813 N N . VAL A 1 100 ? 12.204 8.986 -1.991 1.00 95.69 100 VAL A N 1
ATOM 814 C CA . VAL A 1 100 ? 11.735 8.977 -3.382 1.00 95.69 100 VAL A CA 1
ATOM 815 C C . VAL A 1 100 ? 12.149 10.265 -4.077 1.00 95.69 100 VAL A C 1
ATOM 817 O O . VAL A 1 100 ? 12.824 10.192 -5.097 1.00 95.69 100 VAL A O 1
ATOM 820 N N . GLU A 1 101 ? 11.823 11.432 -3.519 1.00 94.94 101 GLU A N 1
ATOM 821 C CA . GLU A 1 101 ? 12.120 12.735 -4.127 1.00 94.94 101 GLU A CA 1
ATOM 822 C C . GLU A 1 101 ? 13.620 12.923 -4.358 1.00 94.94 101 GLU A C 1
ATOM 824 O O . GLU A 1 101 ? 14.045 13.263 -5.465 1.00 94.94 101 GLU A O 1
ATOM 829 N N . ARG A 1 102 ? 14.446 12.594 -3.355 1.00 96.50 102 ARG A N 1
ATOM 830 C CA . ARG A 1 102 ? 15.910 12.677 -3.455 1.00 96.50 102 ARG A CA 1
ATOM 831 C C . ARG A 1 102 ? 16.483 11.811 -4.580 1.00 96.50 102 ARG A C 1
ATOM 833 O O . ARG A 1 102 ? 17.533 12.140 -5.128 1.00 96.50 102 ARG A O 1
ATOM 840 N N . GLN A 1 103 ? 15.840 10.688 -4.895 1.00 96.56 103 GLN A N 1
ATOM 841 C CA . GLN A 1 103 ? 16.324 9.709 -5.875 1.00 96.56 103 GLN A CA 1
ATOM 842 C C . GLN A 1 103 ? 15.521 9.711 -7.176 1.00 96.56 103 GLN A C 1
ATOM 844 O O . GLN A 1 103 ? 15.847 8.936 -8.074 1.00 96.56 103 GLN A O 1
ATOM 849 N N . LEU A 1 104 ? 14.511 10.575 -7.315 1.00 93.56 104 LEU A N 1
ATOM 850 C CA . LEU A 1 104 ? 13.547 10.513 -8.410 1.00 93.56 104 LEU A CA 1
ATOM 851 C C . LEU A 1 104 ? 14.198 10.562 -9.804 1.00 93.56 104 LEU A C 1
ATOM 853 O O . LEU A 1 104 ? 13.823 9.735 -10.636 1.00 93.56 104 LEU A O 1
ATOM 857 N N . PRO A 1 105 ? 15.204 11.421 -10.083 1.00 93.81 105 PRO A N 1
ATOM 858 C CA . PRO A 1 105 ? 15.894 11.391 -11.373 1.00 93.81 105 PRO A CA 1
ATOM 859 C C . PRO A 1 105 ? 16.523 10.023 -11.680 1.00 93.81 105 PRO A C 1
ATOM 861 O O . PRO A 1 105 ? 16.279 9.459 -12.744 1.00 93.81 105 PRO A O 1
ATOM 864 N N . ALA A 1 106 ? 17.252 9.445 -10.719 1.00 93.94 106 ALA A N 1
ATOM 865 C CA . ALA A 1 106 ? 17.910 8.148 -10.879 1.00 93.94 106 ALA A CA 1
ATOM 866 C C . ALA A 1 106 ? 16.905 6.988 -10.979 1.00 93.94 106 ALA A C 1
ATOM 868 O O . ALA A 1 106 ? 17.107 6.056 -11.755 1.00 93.94 106 ALA A O 1
ATOM 869 N N . LEU A 1 107 ? 15.801 7.056 -10.229 1.00 93.38 107 LEU A N 1
ATOM 870 C CA . LEU A 1 107 ? 14.699 6.098 -10.309 1.00 93.38 107 LEU A CA 1
ATOM 871 C C . LEU A 1 107 ? 14.051 6.126 -11.699 1.00 93.38 107 LEU A C 1
ATOM 873 O O . LEU A 1 107 ? 13.872 5.074 -12.308 1.00 93.38 107 LEU A O 1
ATOM 877 N N . ASN A 1 108 ? 13.776 7.313 -12.243 1.00 92.12 108 ASN A N 1
ATOM 878 C CA . ASN A 1 108 ? 13.206 7.478 -13.582 1.00 92.12 108 ASN A CA 1
ATOM 879 C C . ASN A 1 108 ? 14.163 7.013 -14.694 1.00 92.12 108 ASN A C 1
ATOM 881 O O . ASN A 1 108 ? 13.729 6.423 -15.686 1.00 92.12 108 ASN A O 1
ATOM 885 N N . GLU A 1 109 ? 15.466 7.256 -14.556 1.00 91.44 109 GLU A N 1
ATOM 886 C CA . GLU A 1 109 ? 16.474 6.732 -15.486 1.00 91.44 109 GLU A CA 1
ATOM 887 C C . GLU A 1 109 ? 16.575 5.206 -15.410 1.00 91.44 109 GLU A C 1
ATOM 889 O O . GLU A 1 109 ? 16.545 4.527 -16.441 1.00 91.44 109 GLU A O 1
ATOM 894 N N . GLY A 1 110 ? 16.616 4.654 -14.195 1.00 89.94 110 GLY A N 1
ATOM 895 C CA . GLY A 1 110 ? 16.600 3.214 -13.957 1.00 89.94 110 GLY A CA 1
ATOM 896 C C . GLY A 1 110 ? 15.360 2.558 -14.560 1.00 89.94 110 GLY A C 1
ATOM 897 O O . GLY A 1 110 ? 15.474 1.559 -15.266 1.00 89.94 110 GLY A O 1
ATOM 898 N N . ALA A 1 111 ? 14.190 3.160 -14.363 1.00 88.62 111 ALA A N 1
ATOM 899 C CA . ALA A 1 111 ? 12.912 2.726 -14.918 1.00 88.62 111 ALA A CA 1
ATOM 900 C C . ALA A 1 111 ? 12.958 2.593 -16.448 1.00 88.62 111 ALA A C 1
ATOM 902 O O . ALA A 1 111 ? 12.601 1.553 -17.014 1.00 88.62 111 ALA A O 1
ATOM 903 N N . LYS A 1 112 ? 13.481 3.617 -17.134 1.00 87.50 112 LYS A N 1
ATOM 904 C CA . LYS A 1 112 ? 13.686 3.598 -18.592 1.00 87.50 112 LYS A CA 1
ATOM 905 C C . LYS A 1 112 ? 14.670 2.506 -19.014 1.00 87.50 112 LYS A C 1
ATOM 907 O O . LYS A 1 112 ? 14.391 1.762 -19.954 1.00 87.50 112 LYS A O 1
ATOM 912 N N . ALA A 1 113 ? 15.791 2.369 -18.306 1.00 88.19 113 ALA A N 1
ATOM 913 C CA . ALA A 1 113 ? 16.807 1.364 -18.611 1.00 88.19 113 ALA A CA 1
ATOM 914 C C . ALA A 1 113 ? 16.298 -0.076 -18.423 1.00 88.19 113 ALA A C 1
ATOM 916 O O . ALA A 1 113 ? 16.653 -0.954 -19.208 1.00 88.19 113 ALA A O 1
ATOM 917 N N . TRP A 1 114 ? 15.460 -0.328 -17.414 1.00 84.38 114 TRP A N 1
ATOM 918 C CA . TRP A 1 114 ? 14.839 -1.636 -17.179 1.00 84.38 114 TRP A CA 1
ATOM 919 C C . TRP A 1 114 ? 13.722 -1.940 -18.170 1.00 84.38 114 TRP A C 1
ATOM 921 O O . TRP A 1 114 ? 13.671 -3.054 -18.685 1.00 84.38 114 TRP A O 1
ATOM 931 N N . SER A 1 115 ? 12.900 -0.942 -18.513 1.00 83.31 115 SER A N 1
ATOM 932 C CA . SER A 1 115 ? 11.890 -1.064 -19.577 1.00 83.31 115 SER A CA 1
ATOM 933 C C . SER A 1 115 ? 12.508 -1.541 -20.894 1.00 83.31 115 SER A C 1
ATOM 935 O O . SER A 1 115 ? 11.920 -2.350 -21.598 1.00 83.31 115 SER A O 1
ATOM 937 N N . ALA A 1 116 ? 13.713 -1.067 -21.225 1.00 85.81 116 ALA A N 1
ATOM 938 C CA . ALA A 1 116 ? 14.411 -1.435 -22.456 1.00 85.81 116 ALA A CA 1
ATOM 939 C C . ALA A 1 116 ? 14.971 -2.875 -22.464 1.00 85.81 116 ALA A C 1
ATOM 941 O O . ALA A 1 116 ? 15.423 -3.339 -23.508 1.00 85.81 116 ALA A O 1
ATOM 942 N N . LYS A 1 117 ? 14.975 -3.574 -21.320 1.00 86.44 117 LYS A N 1
ATOM 943 C CA . LYS A 1 117 ? 15.543 -4.926 -21.154 1.00 86.44 117 LYS A CA 1
ATOM 944 C C . LYS A 1 117 ? 14.490 -6.033 -21.061 1.00 86.44 117 LYS A C 1
ATOM 946 O O . LYS A 1 117 ? 14.848 -7.180 -20.814 1.00 86.44 117 LYS A O 1
ATOM 951 N N . THR A 1 118 ? 13.210 -5.701 -21.202 1.00 81.56 118 THR A N 1
ATOM 952 C CA . THR A 1 118 ? 12.094 -6.632 -21.013 1.00 81.56 118 THR A CA 1
ATOM 953 C C . THR A 1 118 ? 11.141 -6.599 -22.198 1.00 81.56 118 THR A C 1
ATOM 955 O O . THR A 1 118 ? 10.901 -5.548 -22.784 1.00 81.56 118 THR A O 1
ATOM 958 N N . ASP A 1 119 ? 10.551 -7.752 -22.514 1.00 82.94 119 ASP A N 1
ATOM 959 C CA . ASP A 1 119 ? 9.483 -7.864 -23.514 1.00 82.94 119 ASP A CA 1
ATOM 960 C C . ASP A 1 119 ? 8.099 -7.504 -22.943 1.00 82.94 119 ASP A C 1
ATOM 962 O O . ASP A 1 119 ? 7.095 -7.506 -23.666 1.00 82.94 119 ASP A O 1
ATOM 966 N N . ALA A 1 120 ? 8.020 -7.203 -21.641 1.00 84.50 120 ALA A N 1
ATOM 967 C CA . ALA A 1 120 ? 6.800 -6.731 -21.004 1.00 84.50 120 ALA A CA 1
ATOM 968 C C . ALA A 1 120 ? 6.362 -5.389 -21.611 1.00 84.50 120 ALA A C 1
ATOM 970 O O . ALA A 1 120 ? 7.150 -4.459 -21.773 1.00 84.50 120 ALA A O 1
ATOM 971 N N . LYS A 1 121 ? 5.073 -5.280 -21.946 1.00 84.94 121 LYS A N 1
ATOM 972 C CA . LYS A 1 121 ? 4.508 -4.091 -22.593 1.00 84.94 121 LYS A CA 1
ATOM 973 C C . LYS A 1 121 ? 3.554 -3.384 -21.650 1.00 84.94 121 LYS A C 1
ATOM 975 O O . LYS A 1 121 ? 2.504 -3.926 -21.321 1.00 84.94 121 LYS A O 1
ATOM 980 N N . LEU A 1 122 ? 3.884 -2.146 -21.300 1.00 86.25 122 LEU A N 1
ATOM 981 C CA . LEU A 1 122 ? 2.936 -1.225 -20.689 1.00 86.25 122 LEU A CA 1
ATOM 982 C C . LEU A 1 122 ? 2.106 -0.554 -21.785 1.00 86.25 122 LEU A C 1
ATOM 984 O O . LEU A 1 122 ? 2.655 -0.005 -22.740 1.00 86.25 122 LEU A O 1
ATOM 988 N N . ARG A 1 123 ? 0.780 -0.604 -21.651 1.00 87.75 123 ARG A N 1
ATOM 989 C CA . ARG A 1 123 ? -0.158 0.072 -22.550 1.00 87.75 123 ARG A CA 1
ATOM 990 C C . ARG A 1 123 ? -1.048 0.977 -21.723 1.00 87.75 123 ARG A C 1
ATOM 992 O O . ARG A 1 123 ? -1.826 0.493 -20.910 1.00 87.75 123 ARG A O 1
ATOM 999 N N . ILE A 1 124 ? -0.917 2.273 -21.951 1.00 84.94 124 ILE A N 1
ATOM 1000 C CA . ILE A 1 124 ? -1.778 3.297 -21.374 1.00 84.94 124 ILE A CA 1
ATOM 1001 C C . ILE A 1 124 ? -2.335 4.071 -22.564 1.00 84.94 124 ILE A C 1
ATOM 1003 O O . ILE A 1 124 ? -1.567 4.502 -23.425 1.00 84.94 124 ILE A O 1
ATOM 1007 N N . ASP A 1 125 ? -3.657 4.175 -22.645 1.00 87.81 125 ASP A N 1
ATOM 1008 C CA . ASP A 1 125 ? -4.306 5.045 -23.622 1.00 87.81 125 ASP A CA 1
ATOM 1009 C C . ASP A 1 125 ? -3.994 6.507 -23.256 1.00 87.81 125 ASP A C 1
ATOM 1011 O O . ASP A 1 125 ? -4.096 6.886 -22.089 1.00 87.81 125 ASP A O 1
ATOM 1015 N N . ALA A 1 126 ? -3.560 7.306 -24.235 1.00 84.62 126 ALA A N 1
ATOM 1016 C CA . ALA A 1 126 ? -3.141 8.690 -24.022 1.00 84.62 126 ALA A CA 1
ATOM 1017 C C . ALA A 1 126 ? -4.282 9.571 -23.488 1.00 84.62 126 ALA A C 1
ATOM 1019 O O . ALA A 1 126 ? -4.019 10.517 -22.747 1.00 84.62 126 ALA A O 1
ATOM 1020 N N . ASP A 1 127 ? -5.528 9.214 -23.810 1.00 88.88 127 ASP A N 1
ATOM 1021 C CA . ASP A 1 127 ? -6.730 9.921 -23.366 1.00 88.88 127 ASP A CA 1
ATOM 1022 C C . ASP A 1 127 ? -7.375 9.263 -22.131 1.00 88.88 127 ASP A C 1
ATOM 1024 O O . ASP A 1 127 ? -8.470 9.648 -21.704 1.00 88.88 127 ASP A O 1
ATOM 1028 N N . PHE A 1 128 ? -6.722 8.259 -21.527 1.00 89.44 128 PHE A N 1
ATOM 1029 C CA . PHE A 1 128 ? -7.252 7.601 -20.340 1.00 89.44 128 PHE A CA 1
ATOM 1030 C C . PHE A 1 128 ? -7.291 8.557 -19.150 1.00 89.44 128 PHE A C 1
ATOM 1032 O O . PHE A 1 128 ? -6.277 9.085 -18.695 1.00 89.44 128 PHE A O 1
ATOM 1039 N N . VAL A 1 129 ? -8.483 8.700 -18.576 1.00 89.12 129 VAL A N 1
ATOM 1040 C CA . VAL A 1 129 ? -8.696 9.456 -17.348 1.00 89.12 129 VAL A CA 1
ATOM 1041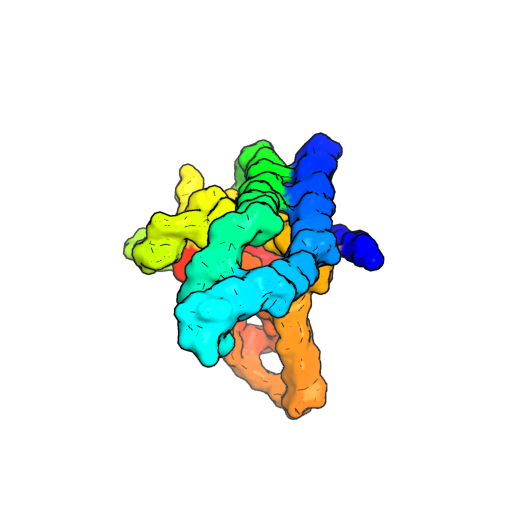 C C . VAL A 1 129 ? -9.100 8.490 -16.234 1.00 89.12 129 VAL A C 1
ATOM 1043 O O . VAL A 1 129 ? -10.165 7.873 -16.328 1.00 89.12 129 VAL A O 1
ATOM 1046 N N . PRO A 1 130 ? -8.312 8.390 -15.146 1.00 89.19 130 PRO A N 1
ATOM 1047 C CA . PRO A 1 130 ? -8.675 7.594 -13.981 1.00 89.19 130 PRO A CA 1
ATOM 1048 C C . PRO A 1 130 ? -10.070 7.961 -13.449 1.00 89.19 130 PRO A C 1
ATOM 1050 O O . PRO A 1 130 ? -10.408 9.153 -13.376 1.00 89.19 130 PRO A O 1
ATOM 1053 N N . PRO A 1 131 ? -10.892 6.977 -13.031 1.00 91.88 131 PRO A N 1
ATOM 1054 C CA . PRO A 1 131 ? -12.228 7.239 -12.514 1.00 91.88 131 PRO A CA 1
ATOM 1055 C C . PRO A 1 131 ? -12.224 8.256 -11.368 1.00 91.88 131 PRO A C 1
ATOM 1057 O O . PRO A 1 131 ? -11.342 8.245 -10.507 1.00 91.88 131 PRO A O 1
ATOM 1060 N N . ARG A 1 132 ? -13.259 9.109 -11.298 1.00 92.44 132 ARG A N 1
ATOM 1061 C CA . ARG A 1 132 ? -13.338 10.181 -10.287 1.00 92.44 132 ARG A CA 1
ATOM 1062 C C . ARG A 1 132 ? -13.146 9.665 -8.861 1.00 92.44 132 ARG A C 1
ATOM 1064 O O . ARG A 1 132 ? -12.485 10.335 -8.083 1.00 92.44 132 ARG A O 1
ATOM 1071 N N . TYR A 1 133 ? -13.700 8.504 -8.518 1.00 90.50 133 TYR A N 1
ATOM 1072 C CA . TYR A 1 133 ? -13.592 7.959 -7.162 1.00 90.50 133 TYR A CA 1
ATOM 1073 C C . TYR A 1 133 ? -12.153 7.574 -6.772 1.00 90.50 133 TYR A C 1
ATOM 1075 O O . TYR A 1 133 ? -11.858 7.533 -5.584 1.00 90.50 133 TYR A O 1
ATOM 1083 N N . VAL A 1 134 ? -11.272 7.327 -7.750 1.00 90.00 134 VAL A N 1
ATOM 1084 C CA . VAL A 1 134 ? -9.851 7.014 -7.526 1.00 90.00 134 VAL A CA 1
ATOM 1085 C C . VAL A 1 134 ? -9.037 8.285 -7.309 1.00 90.00 134 VAL A C 1
ATOM 1087 O O . VAL A 1 134 ? -8.162 8.317 -6.456 1.00 90.00 134 VAL A O 1
ATOM 1090 N N . ARG A 1 135 ? -9.342 9.345 -8.067 1.00 89.62 135 ARG A N 1
ATOM 1091 C CA . ARG A 1 135 ? -8.588 10.612 -8.042 1.00 89.62 135 ARG A CA 1
ATOM 1092 C C . ARG A 1 135 ? -9.145 11.681 -7.099 1.00 89.62 135 ARG A C 1
ATOM 1094 O O . ARG A 1 135 ? -8.535 12.729 -6.949 1.00 89.62 135 ARG A O 1
ATOM 1101 N N . ALA A 1 136 ? -10.345 11.491 -6.550 1.00 90.69 136 ALA A N 1
ATOM 1102 C CA . ALA A 1 136 ? -11.003 12.522 -5.741 1.00 90.69 136 ALA A CA 1
ATOM 1103 C C . ALA A 1 136 ? -10.401 12.665 -4.338 1.00 90.69 136 ALA A C 1
ATOM 1105 O O . ALA A 1 136 ? -10.630 13.685 -3.692 1.00 90.69 136 ALA A O 1
ATOM 1106 N N . LEU A 1 137 ? -9.711 11.634 -3.853 1.00 90.31 137 LEU A N 1
ATOM 1107 C CA . LEU A 1 137 ? -9.154 11.559 -2.511 1.00 90.31 137 LEU A CA 1
ATOM 1108 C C . LEU A 1 137 ? -7.851 10.765 -2.556 1.00 90.31 137 LEU A C 1
ATOM 1110 O O . LEU A 1 137 ? -7.733 9.808 -3.319 1.00 90.31 137 LEU A O 1
ATOM 1114 N N . ASP A 1 138 ? -6.937 11.105 -1.657 1.00 91.25 138 ASP A N 1
ATOM 1115 C CA . ASP A 1 138 ? -5.739 10.315 -1.397 1.00 91.25 138 ASP A CA 1
ATOM 1116 C C . ASP A 1 138 ? -6.137 9.012 -0.695 1.00 91.25 138 ASP A C 1
ATOM 1118 O O . ASP A 1 138 ? -6.290 8.939 0.532 1.00 91.25 138 ASP A O 1
ATOM 1122 N N . ILE A 1 139 ? -6.367 7.968 -1.494 1.00 89.44 139 ILE A N 1
ATOM 1123 C CA . ILE A 1 139 ? -6.717 6.642 -0.987 1.00 89.44 139 ILE A CA 1
ATOM 1124 C C . ILE A 1 139 ? -5.609 6.170 -0.038 1.00 89.44 139 ILE A C 1
ATOM 1126 O O . ILE A 1 139 ? -4.418 6.337 -0.294 1.00 89.44 139 ILE A O 1
ATOM 1130 N N . HIS A 1 140 ? -6.010 5.628 1.116 1.00 91.69 140 HIS A N 1
ATOM 1131 C CA . HIS A 1 140 ? -5.092 5.240 2.194 1.00 91.69 140 HIS A CA 1
ATOM 1132 C C . HIS A 1 140 ? -4.165 6.369 2.685 1.00 91.69 140 HIS A C 1
ATOM 1134 O O . HIS A 1 140 ? -3.131 6.103 3.309 1.00 91.69 140 HIS A O 1
ATOM 1140 N N . CYS A 1 141 ? -4.575 7.624 2.462 1.00 93.94 141 CYS A N 1
ATOM 1141 C CA . CYS A 1 141 ? -3.842 8.831 2.834 1.00 93.94 141 CYS A CA 1
ATOM 1142 C C . CYS A 1 141 ? -2.461 8.928 2.173 1.00 93.94 141 CYS A C 1
ATOM 1144 O O . CYS A 1 141 ? -1.591 9.602 2.717 1.00 93.94 141 CYS A O 1
ATOM 1146 N N . MET A 1 142 ? -2.245 8.211 1.065 1.00 94.06 142 MET A N 1
ATOM 1147 C CA . MET A 1 142 ? -1.005 8.291 0.303 1.00 94.06 142 MET A CA 1
ATOM 1148 C C . MET A 1 142 ? -1.009 9.605 -0.481 1.00 94.06 142 MET A C 1
ATOM 1150 O O . MET A 1 142 ? -1.901 9.765 -1.316 1.00 94.06 142 MET A O 1
ATOM 1154 N N . PRO A 1 143 ? -0.072 10.536 -0.231 1.00 90.44 143 PRO A N 1
ATOM 1155 C CA . PRO A 1 143 ? -0.064 11.822 -0.920 1.00 90.44 143 PRO A CA 1
ATOM 1156 C C . PRO A 1 143 ? -0.051 11.653 -2.441 1.00 90.44 143 PRO A C 1
ATOM 1158 O O . PRO A 1 143 ? 0.770 10.910 -2.978 1.00 90.44 143 PRO A O 1
ATOM 1161 N N . GLY A 1 144 ? -0.993 12.314 -3.118 1.00 86.06 144 GLY A N 1
ATOM 1162 C CA . GLY A 1 144 ? -1.185 12.212 -4.568 1.00 86.06 144 GLY A CA 1
ATOM 1163 C C . GLY A 1 144 ? -1.982 10.979 -5.022 1.00 86.06 144 GLY A C 1
ATOM 1164 O O . GLY A 1 144 ? -2.282 10.844 -6.211 1.00 86.06 144 GLY A O 1
ATOM 1165 N N . GLY A 1 145 ? -2.362 10.080 -4.115 1.00 89.62 145 GLY A N 1
ATOM 1166 C CA . GLY A 1 145 ? -3.123 8.873 -4.430 1.00 89.62 145 GLY A CA 1
ATOM 1167 C C . GLY A 1 145 ? -2.443 7.965 -5.465 1.00 89.62 145 GLY A C 1
ATOM 1168 O O . GLY A 1 145 ? -1.265 8.097 -5.775 1.00 89.62 145 GLY A O 1
ATOM 1169 N N . TYR A 1 146 ? -3.202 7.023 -6.022 1.00 89.00 146 TYR A N 1
ATOM 1170 C CA . TYR A 1 146 ? -2.672 5.968 -6.909 1.00 89.00 146 TYR A CA 1
ATOM 1171 C C . TYR A 1 146 ? -2.552 6.369 -8.381 1.00 89.00 146 TYR A C 1
ATOM 1173 O O . TYR A 1 146 ? -2.013 5.638 -9.209 1.00 89.00 146 TYR A O 1
ATOM 1181 N N . ALA A 1 147 ? -3.111 7.522 -8.731 1.00 87.06 147 ALA A N 1
ATOM 1182 C CA . ALA A 1 147 ? -3.335 7.918 -10.113 1.00 87.06 147 ALA A CA 1
ATOM 1183 C C . ALA A 1 147 ? -2.594 9.199 -10.515 1.00 87.06 147 ALA A C 1
ATOM 1185 O O . ALA A 1 147 ? -2.726 9.617 -11.664 1.00 87.06 147 ALA A O 1
ATOM 1186 N N . SER A 1 148 ? -1.871 9.844 -9.595 1.00 85.69 148 SER A N 1
ATOM 1187 C CA . SER A 1 148 ? -1.119 11.058 -9.919 1.00 85.69 148 SER A CA 1
ATOM 1188 C C . SER A 1 148 ? 0.183 10.757 -10.661 1.00 85.69 148 SER A C 1
ATOM 1190 O O . SER A 1 148 ? 0.695 9.638 -10.649 1.00 85.69 148 SER A O 1
ATOM 1192 N N . GLU A 1 149 ? 0.702 11.793 -11.313 1.00 81.12 149 GLU A N 1
ATOM 1193 C CA . GLU A 1 149 ? 2.043 11.859 -11.888 1.00 81.12 149 GLU A CA 1
ATOM 1194 C C . GLU A 1 149 ? 2.598 13.253 -11.565 1.00 81.12 149 GLU A C 1
ATOM 1196 O O . GLU A 1 149 ? 1.862 14.244 -11.626 1.00 81.12 149 GLU A O 1
ATOM 1201 N N . LEU A 1 150 ? 3.878 13.340 -11.207 1.00 80.94 150 LEU A N 1
ATOM 1202 C CA . LEU A 1 150 ? 4.569 14.612 -10.971 1.00 80.94 150 LEU A CA 1
ATOM 1203 C C . LEU A 1 150 ? 5.141 15.178 -12.277 1.00 80.94 150 LEU A C 1
ATOM 1205 O O . LEU A 1 150 ? 5.252 16.390 -12.453 1.00 80.94 150 LEU A O 1
ATOM 1209 N N . SER A 1 151 ? 5.505 14.297 -13.204 1.00 82.62 151 SER A N 1
ATOM 1210 C CA . SER A 1 151 ? 5.980 14.608 -14.545 1.00 82.62 151 SER A CA 1
ATOM 1211 C C . SER A 1 151 ? 5.678 13.447 -15.501 1.00 82.62 151 SER A C 1
ATOM 1213 O O . SER A 1 151 ? 5.590 12.300 -15.065 1.00 82.62 151 SER A O 1
ATOM 1215 N N . PRO A 1 152 ? 5.549 13.702 -16.814 1.00 82.25 152 PRO A N 1
ATOM 1216 C CA . PRO A 1 152 ? 5.186 12.656 -17.762 1.00 82.25 152 PRO A CA 1
ATOM 1217 C C . PRO A 1 152 ? 6.104 11.430 -17.677 1.00 82.25 152 PRO A C 1
ATOM 1219 O O . PRO A 1 152 ? 7.296 11.499 -17.989 1.00 82.25 152 PRO A O 1
ATOM 1222 N N . GLY A 1 153 ? 5.527 10.292 -17.289 1.00 79.56 153 GLY A N 1
ATOM 1223 C CA . GLY A 1 153 ? 6.235 9.013 -17.253 1.00 79.56 153 GLY A CA 1
ATOM 1224 C C . GLY A 1 153 ? 7.141 8.780 -16.043 1.00 79.56 153 GLY A C 1
ATOM 1225 O O . GLY A 1 153 ? 7.957 7.858 -16.104 1.00 79.56 153 GLY A O 1
ATOM 1226 N N . ASP A 1 154 ? 7.029 9.575 -14.977 1.00 88.00 154 ASP A N 1
ATOM 1227 C CA . ASP A 1 154 ? 7.761 9.298 -13.741 1.00 88.00 154 ASP A CA 1
ATOM 1228 C C . ASP A 1 154 ? 7.216 8.079 -12.981 1.00 88.00 154 ASP A C 1
ATOM 1230 O O . ASP A 1 154 ? 6.102 7.613 -13.224 1.00 88.00 154 ASP A O 1
ATOM 1234 N N . ILE A 1 155 ? 8.031 7.548 -12.068 1.00 90.88 155 ILE A N 1
ATOM 1235 C CA . ILE A 1 155 ? 7.681 6.392 -11.231 1.00 90.88 155 ILE A CA 1
ATOM 1236 C C . ILE A 1 155 ? 7.551 6.735 -9.739 1.00 90.88 155 ILE A C 1
ATOM 1238 O O . ILE A 1 155 ? 7.638 5.838 -8.902 1.00 90.88 155 ILE A O 1
ATOM 1242 N N . SER A 1 156 ? 7.364 8.009 -9.380 1.00 92.25 156 SER A N 1
ATOM 1243 C CA . SER A 1 156 ? 7.329 8.471 -7.983 1.00 92.25 156 SER A CA 1
ATOM 1244 C C . SER A 1 156 ? 6.230 7.781 -7.175 1.00 92.25 156 SER A C 1
ATOM 1246 O O . SER A 1 156 ? 6.517 7.208 -6.125 1.00 92.25 156 SER A O 1
ATOM 1248 N N . VAL A 1 157 ? 5.002 7.751 -7.700 1.00 91.69 157 VAL A N 1
ATOM 1249 C CA . VAL A 1 157 ? 3.840 7.106 -7.069 1.00 91.69 157 VAL A CA 1
ATOM 1250 C C . VAL A 1 157 ? 4.072 5.609 -6.892 1.00 91.69 157 VAL A C 1
ATOM 1252 O O . VAL A 1 157 ? 3.837 5.075 -5.811 1.00 91.69 157 VAL A O 1
ATOM 1255 N N . ALA A 1 158 ? 4.599 4.934 -7.915 1.00 91.38 158 ALA A N 1
ATOM 1256 C CA . ALA A 1 158 ? 4.890 3.508 -7.832 1.00 91.38 158 ALA A CA 1
ATOM 1257 C C . ALA A 1 158 ? 5.994 3.189 -6.809 1.00 91.38 158 ALA A C 1
ATOM 1259 O O . ALA A 1 158 ? 5.855 2.251 -6.025 1.00 91.38 158 ALA A O 1
ATOM 1260 N N . ALA A 1 159 ? 7.076 3.973 -6.782 1.00 93.88 159 ALA A N 1
ATOM 1261 C CA . ALA A 1 159 ? 8.164 3.812 -5.818 1.00 93.88 159 ALA A CA 1
ATOM 1262 C C . ALA A 1 159 ? 7.702 4.106 -4.379 1.00 93.88 159 ALA A C 1
ATOM 1264 O O . ALA A 1 159 ? 8.068 3.385 -3.444 1.00 93.88 159 ALA A O 1
ATOM 1265 N N . LEU A 1 160 ? 6.861 5.134 -4.206 1.00 94.81 160 LEU A N 1
ATOM 1266 C CA . LEU A 1 160 ? 6.226 5.473 -2.934 1.00 94.81 160 LEU A CA 1
ATOM 1267 C C . LEU A 1 160 ? 5.322 4.334 -2.455 1.00 94.81 160 LEU A C 1
ATOM 1269 O O . LEU A 1 160 ? 5.444 3.912 -1.303 1.00 94.81 160 LEU A O 1
ATOM 1273 N N . TYR A 1 161 ? 4.463 3.809 -3.333 1.00 94.69 161 TYR A N 1
ATOM 1274 C CA . TYR A 1 161 ? 3.576 2.690 -3.024 1.00 94.69 161 TYR A CA 1
ATOM 1275 C C . TYR A 1 161 ? 4.371 1.450 -2.624 1.00 94.69 161 TYR A C 1
ATOM 1277 O O . TYR A 1 161 ? 4.114 0.866 -1.579 1.00 94.69 161 TYR A O 1
ATOM 1285 N N . ASP A 1 162 ? 5.368 1.059 -3.412 1.00 94.50 162 ASP A N 1
ATOM 1286 C CA . ASP A 1 162 ? 6.141 -0.161 -3.191 1.00 94.50 162 ASP A CA 1
ATOM 1287 C C . ASP A 1 162 ? 6.857 -0.168 -1.832 1.00 94.50 162 ASP A C 1
ATOM 1289 O O . ASP A 1 162 ? 6.732 -1.115 -1.044 1.00 94.50 162 ASP A O 1
ATOM 1293 N N . ARG A 1 163 ? 7.547 0.928 -1.496 1.00 95.56 163 ARG A N 1
ATOM 1294 C CA . ARG A 1 163 ? 8.210 1.057 -0.194 1.00 95.56 163 ARG A CA 1
ATOM 1295 C C . ARG A 1 163 ? 7.209 1.270 0.944 1.00 95.56 163 ARG A C 1
ATOM 1297 O O . ARG A 1 163 ? 7.354 0.675 2.012 1.00 95.56 163 ARG A O 1
ATOM 1304 N N . GLY A 1 164 ? 6.193 2.102 0.746 1.00 95.31 164 GLY A N 1
ATOM 1305 C CA . GLY A 1 164 ? 5.209 2.405 1.782 1.00 95.31 164 GLY A CA 1
ATOM 1306 C C . GLY A 1 164 ? 4.304 1.219 2.115 1.00 95.31 164 GLY A C 1
ATOM 1307 O O . GLY A 1 164 ? 4.048 0.972 3.290 1.00 95.31 164 GLY A O 1
ATOM 1308 N N . ALA A 1 165 ? 3.901 0.414 1.129 1.00 93.56 165 ALA A N 1
ATOM 1309 C CA . ALA A 1 165 ? 3.147 -0.824 1.334 1.00 93.56 165 ALA A CA 1
ATOM 1310 C C . ALA A 1 165 ? 3.955 -1.853 2.139 1.00 93.56 165 ALA A C 1
ATOM 1312 O O . ALA A 1 165 ? 3.403 -2.509 3.024 1.00 93.56 165 ALA A O 1
ATOM 1313 N N . TYR A 1 166 ? 5.274 -1.935 1.912 1.00 94.31 166 TYR A N 1
ATOM 1314 C CA . TYR A 1 166 ? 6.170 -2.765 2.725 1.00 94.31 166 TYR A CA 1
ATOM 1315 C C . TYR A 1 166 ? 6.141 -2.367 4.206 1.00 94.31 166 TYR A C 1
ATOM 1317 O O . TYR A 1 166 ? 5.975 -3.211 5.093 1.00 94.31 166 TYR A O 1
ATOM 1325 N N . LEU A 1 167 ? 6.276 -1.064 4.480 1.00 94.19 167 LEU A N 1
ATOM 1326 C CA . LEU A 1 167 ? 6.235 -0.522 5.839 1.00 94.19 167 LEU A CA 1
ATOM 1327 C C . LEU A 1 167 ? 4.842 -0.676 6.463 1.00 94.19 167 LEU A C 1
ATOM 1329 O O . LEU A 1 167 ? 4.734 -1.057 7.629 1.00 94.19 167 LEU A O 1
ATOM 1333 N N . TYR A 1 168 ? 3.782 -0.455 5.680 1.00 92.88 168 TYR A N 1
ATOM 1334 C CA . TYR A 1 168 ? 2.394 -0.645 6.096 1.00 92.88 168 TYR A CA 1
ATOM 1335 C C . TYR A 1 168 ? 2.152 -2.079 6.564 1.00 92.88 168 TYR A C 1
ATOM 1337 O O . TYR A 1 168 ? 1.605 -2.296 7.647 1.00 92.88 168 TYR A O 1
ATOM 1345 N N . GLY A 1 169 ? 2.584 -3.045 5.753 1.00 91.25 169 GLY A N 1
ATOM 1346 C CA . GLY A 1 169 ? 2.474 -4.470 6.031 1.00 91.25 169 GLY A CA 1
ATOM 1347 C C . GLY A 1 169 ? 3.491 -4.976 7.049 1.00 91.25 169 GLY A C 1
ATOM 1348 O O . GLY A 1 169 ? 3.506 -6.173 7.314 1.00 91.25 169 GLY A O 1
ATOM 1349 N N . MET A 1 170 ? 4.354 -4.116 7.606 1.00 89.94 170 MET A N 1
ATOM 1350 C CA . MET A 1 170 ? 5.418 -4.495 8.546 1.00 89.94 170 MET A CA 1
ATOM 1351 C C . MET A 1 170 ? 6.274 -5.672 8.024 1.00 89.94 170 MET A C 1
ATOM 1353 O O . MET A 1 170 ? 6.698 -6.539 8.791 1.00 89.94 170 MET A O 1
ATOM 1357 N N . GLY A 1 171 ? 6.470 -5.7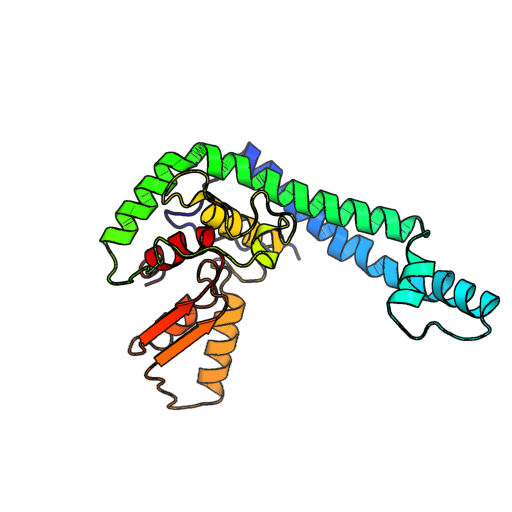42 6.701 1.00 89.19 171 GLY A N 1
ATOM 1358 C CA . GLY A 1 171 ? 7.173 -6.828 6.010 1.00 89.19 171 GLY A CA 1
ATOM 1359 C C . GLY A 1 171 ? 6.515 -8.214 6.091 1.00 89.19 171 GLY A C 1
ATOM 1360 O O . GLY A 1 171 ? 7.163 -9.207 5.760 1.00 89.19 171 GLY A O 1
ATOM 1361 N N . PHE A 1 172 ? 5.270 -8.340 6.573 1.00 89.12 172 PHE A N 1
ATOM 1362 C CA . PHE A 1 172 ? 4.601 -9.644 6.727 1.00 89.12 172 PHE A CA 1
ATOM 1363 C C . PHE A 1 172 ? 4.355 -10.354 5.394 1.00 89.12 172 PHE A C 1
ATOM 1365 O O . PHE A 1 172 ? 4.340 -11.579 5.367 1.00 89.12 172 PHE A O 1
ATOM 1372 N N . ALA A 1 173 ? 4.247 -9.602 4.295 1.00 91.00 173 ALA A N 1
ATOM 1373 C CA . ALA A 1 173 ? 4.118 -10.146 2.944 1.00 91.00 173 ALA A CA 1
ATOM 1374 C C . ALA A 1 173 ? 5.459 -10.624 2.340 1.00 91.00 173 ALA A C 1
ATOM 1376 O O . ALA A 1 173 ? 5.544 -10.898 1.143 1.00 91.00 173 ALA A O 1
ATOM 1377 N N . GLY A 1 174 ? 6.512 -10.717 3.160 1.00 91.88 174 GLY A N 1
ATOM 1378 C CA . GLY A 1 174 ? 7.838 -11.157 2.750 1.00 91.88 174 GLY A CA 1
ATOM 1379 C C . GLY A 1 174 ? 8.660 -10.068 2.051 1.00 91.88 174 GLY A C 1
ATOM 1380 O O . GLY A 1 174 ? 8.200 -8.941 1.859 1.00 91.88 174 GLY A O 1
ATOM 1381 N N . PRO A 1 175 ? 9.906 -10.389 1.661 1.00 92.12 175 PRO A N 1
ATOM 1382 C CA . PRO A 1 175 ? 10.853 -9.412 1.122 1.00 92.12 175 PRO A CA 1
ATOM 1383 C C . PRO A 1 175 ? 10.416 -8.798 -0.218 1.00 92.12 175 PRO A C 1
ATOM 1385 O O . PRO A 1 175 ? 10.861 -7.701 -0.544 1.00 92.12 175 PRO A O 1
ATOM 1388 N N . LEU A 1 176 ? 9.545 -9.472 -0.975 1.00 91.25 176 LEU A N 1
ATOM 1389 C CA . LEU A 1 176 ? 9.035 -9.016 -2.274 1.00 91.25 176 LEU A CA 1
ATOM 1390 C C . LEU A 1 176 ? 7.605 -8.452 -2.208 1.00 91.25 176 LEU A C 1
ATOM 1392 O O . LEU A 1 176 ? 7.062 -8.077 -3.245 1.00 91.25 176 LEU A O 1
ATOM 1396 N N . ASN A 1 177 ? 6.999 -8.376 -1.013 1.00 92.88 177 ASN A N 1
ATOM 1397 C CA . ASN A 1 177 ? 5.587 -8.017 -0.806 1.00 92.88 177 ASN A CA 1
ATOM 1398 C C . ASN A 1 177 ? 4.577 -8.890 -1.579 1.00 92.88 177 ASN A C 1
ATOM 1400 O O . ASN A 1 177 ? 3.439 -8.483 -1.801 1.00 92.88 177 ASN A O 1
ATOM 1404 N N . ASP A 1 178 ? 4.963 -10.099 -1.978 1.00 93.88 178 ASP A N 1
ATOM 1405 C CA . ASP A 1 178 ? 4.234 -10.922 -2.945 1.00 93.88 178 ASP A CA 1
ATOM 1406 C C . ASP A 1 178 ? 3.501 -12.126 -2.324 1.00 93.88 178 ASP A C 1
ATOM 1408 O O . ASP A 1 178 ? 2.988 -12.984 -3.051 1.00 93.88 178 ASP A O 1
ATOM 1412 N N . ASP A 1 179 ? 3.413 -12.192 -0.988 1.00 94.38 179 ASP A N 1
ATOM 1413 C CA . ASP A 1 179 ? 2.798 -13.313 -0.259 1.00 94.38 179 ASP A CA 1
ATOM 1414 C C . ASP A 1 179 ? 1.384 -13.650 -0.749 1.00 94.38 179 ASP A C 1
ATOM 1416 O O . ASP A 1 179 ? 1.048 -14.822 -0.914 1.00 94.38 179 ASP A O 1
ATOM 1420 N N . MET A 1 180 ? 0.568 -12.644 -1.065 1.00 93.50 180 MET A N 1
ATOM 1421 C CA . MET A 1 180 ? -0.794 -12.851 -1.560 1.00 93.50 180 MET A CA 1
ATOM 1422 C C . MET A 1 180 ? -0.795 -13.631 -2.885 1.00 93.50 180 MET A C 1
ATOM 1424 O O . MET A 1 180 ? -1.471 -14.658 -2.999 1.00 93.50 180 MET A O 1
ATOM 1428 N N . GLY A 1 181 ? 0.019 -13.212 -3.861 1.00 95.12 181 GLY A N 1
ATOM 1429 C CA . GLY A 1 181 ? 0.171 -13.920 -5.135 1.00 95.12 181 GLY A CA 1
ATOM 1430 C C . GLY A 1 181 ? 0.790 -15.310 -4.956 1.00 95.12 181 GLY A C 1
ATOM 1431 O O . GLY A 1 181 ? 0.308 -16.296 -5.526 1.00 95.12 181 GLY A O 1
ATOM 1432 N N . ARG A 1 182 ? 1.813 -15.433 -4.098 1.00 95.44 182 ARG A N 1
ATOM 1433 C CA . ARG A 1 182 ? 2.453 -16.722 -3.779 1.00 95.44 182 ARG A CA 1
ATOM 1434 C C . ARG A 1 182 ? 1.504 -17.694 -3.088 1.00 95.44 182 ARG A C 1
ATOM 1436 O O . ARG A 1 182 ? 1.545 -18.889 -3.377 1.00 95.44 182 ARG A O 1
ATOM 1443 N N . SER A 1 183 ? 0.635 -17.209 -2.211 1.00 96.50 183 SER A N 1
ATOM 1444 C CA . SER A 1 183 ? -0.356 -18.014 -1.501 1.00 96.50 183 SER A CA 1
ATOM 1445 C C . SER A 1 183 ? -1.364 -18.634 -2.466 1.00 96.50 183 SER A C 1
ATOM 1447 O O . SER A 1 183 ? -1.620 -19.840 -2.392 1.00 96.50 183 SER A O 1
ATOM 1449 N N . VAL A 1 184 ? -1.854 -17.866 -3.446 1.00 96.19 184 VAL A N 1
ATOM 1450 C CA . VAL A 1 184 ? -2.721 -18.402 -4.511 1.00 96.19 184 VAL A CA 1
ATOM 1451 C C . VAL A 1 184 ? -1.960 -19.399 -5.386 1.00 96.19 184 VAL A C 1
ATOM 1453 O O . VAL A 1 184 ? -2.445 -20.506 -5.621 1.00 96.19 184 VAL A O 1
ATOM 1456 N N . CYS A 1 185 ? -0.737 -19.069 -5.804 1.00 95.75 185 CYS A N 1
ATOM 1457 C CA . CYS A 1 185 ? 0.126 -19.976 -6.566 1.00 95.75 185 CYS A CA 1
ATOM 1458 C C . CYS A 1 185 ? 0.336 -21.321 -5.841 1.00 95.75 185 CYS A C 1
ATOM 1460 O O . CYS A 1 185 ? 0.195 -22.395 -6.433 1.00 95.75 185 CYS A O 1
ATOM 1462 N N . ASN A 1 186 ? 0.597 -21.276 -4.533 1.00 96.12 186 ASN A N 1
ATOM 1463 C CA . ASN A 1 186 ? 0.744 -22.457 -3.685 1.00 96.12 186 ASN A CA 1
ATOM 1464 C C . ASN A 1 186 ? -0.551 -23.270 -3.593 1.00 96.12 186 ASN A C 1
ATOM 1466 O O . ASN A 1 186 ? -0.501 -24.503 -3.644 1.00 96.12 186 ASN A O 1
ATOM 1470 N N . TYR A 1 187 ? -1.705 -22.609 -3.477 1.00 97.25 187 TYR A N 1
ATOM 1471 C CA . TYR A 1 187 ? -3.004 -23.278 -3.499 1.00 97.25 187 TYR A CA 1
ATOM 1472 C C . TYR A 1 187 ? -3.220 -24.018 -4.824 1.00 97.25 187 TYR A C 1
ATOM 1474 O O . TYR A 1 187 ? -3.483 -25.222 -4.810 1.00 97.25 187 TYR A O 1
ATOM 1482 N N . VAL A 1 188 ? -3.035 -23.334 -5.959 1.00 96.25 188 VAL A N 1
ATOM 1483 C CA . VAL A 1 188 ? -3.223 -23.912 -7.298 1.00 96.25 188 VAL A CA 1
ATOM 1484 C C . VAL A 1 188 ? -2.315 -25.124 -7.494 1.00 96.25 188 VAL A C 1
ATOM 1486 O O . VAL A 1 188 ? -2.798 -26.196 -7.850 1.00 96.25 188 VAL A O 1
ATOM 1489 N N . LYS A 1 189 ? -1.025 -25.011 -7.153 1.00 94.19 189 LYS A N 1
ATOM 1490 C CA . LYS A 1 189 ? -0.066 -26.120 -7.268 1.00 94.19 189 LYS A CA 1
ATOM 1491 C C . LYS A 1 189 ? -0.464 -27.345 -6.434 1.00 94.19 189 LYS A C 1
ATOM 1493 O O . LYS A 1 189 ? -0.233 -28.474 -6.859 1.00 94.19 189 LYS A O 1
ATOM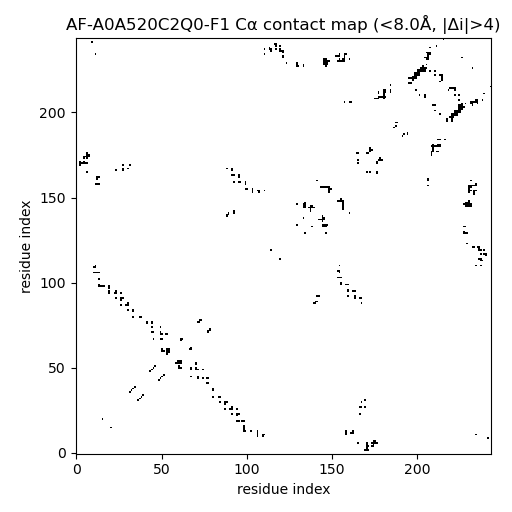 1498 N N . ARG A 1 190 ? -1.047 -27.138 -5.248 1.00 96.81 190 ARG A N 1
ATOM 1499 C CA . ARG A 1 190 ? -1.443 -28.222 -4.328 1.00 96.81 190 ARG A CA 1
ATOM 1500 C C . ARG A 1 190 ? -2.799 -28.837 -4.655 1.00 96.81 190 ARG A C 1
ATOM 1502 O O . ARG A 1 190 ? -3.022 -29.997 -4.322 1.00 96.81 190 ARG A O 1
ATOM 1509 N N . LYS A 1 191 ? -3.727 -28.055 -5.207 1.00 98.06 191 LYS A N 1
ATOM 1510 C CA . LYS A 1 191 ? -5.136 -28.451 -5.355 1.00 98.06 191 LYS A CA 1
ATOM 1511 C C . LYS A 1 191 ? -5.556 -28.719 -6.792 1.00 98.06 191 LYS A C 1
ATOM 1513 O O . LYS A 1 191 ? -6.537 -29.425 -6.987 1.00 98.06 191 LYS A O 1
ATOM 1518 N N . LEU A 1 192 ? -4.814 -28.215 -7.774 1.00 96.50 192 LEU A N 1
ATOM 1519 C CA . LEU A 1 192 ? -5.124 -28.345 -9.197 1.00 96.50 192 LEU A CA 1
ATOM 1520 C C . LEU A 1 192 ? -3.916 -28.938 -9.951 1.00 96.50 192 LEU A C 1
ATOM 1522 O O . LEU A 1 192 ? -3.264 -28.245 -10.737 1.00 96.50 192 LEU A O 1
ATOM 1526 N N . PRO A 1 193 ? -3.561 -30.213 -9.698 1.00 93.44 193 PRO A N 1
ATOM 1527 C CA . PRO A 1 193 ? -2.431 -30.850 -10.366 1.00 93.44 193 PRO A CA 1
ATOM 1528 C C . PRO A 1 193 ? -2.639 -30.870 -11.885 1.00 93.44 193 PRO A C 1
ATOM 1530 O O . PRO A 1 193 ? -3.714 -31.201 -12.377 1.00 93.44 193 PRO A O 1
ATOM 1533 N N . GLY A 1 194 ? -1.599 -30.501 -12.634 1.00 93.38 194 GLY A N 1
ATOM 1534 C CA . GLY A 1 194 ? -1.662 -30.419 -14.096 1.00 93.38 194 GLY A CA 1
ATOM 1535 C C . GLY A 1 194 ? -2.368 -29.174 -14.643 1.00 93.38 194 GLY A C 1
ATOM 1536 O O . GLY A 1 194 ? -2.471 -29.043 -15.862 1.00 93.38 194 GLY A O 1
ATOM 1537 N N . PHE A 1 195 ? -2.812 -28.243 -13.790 1.00 96.81 195 PHE A N 1
ATOM 1538 C CA . PHE A 1 195 ? -3.358 -26.966 -14.242 1.00 96.81 195 PHE A CA 1
ATOM 1539 C C . PHE A 1 195 ? -2.290 -26.156 -14.989 1.00 96.81 195 PHE A C 1
ATOM 1541 O O . PHE A 1 195 ? -1.252 -25.804 -14.431 1.00 96.81 195 PHE A O 1
ATOM 1548 N N . LYS A 1 196 ? -2.551 -25.889 -16.271 1.00 95.81 196 LYS A N 1
ATOM 1549 C CA . LYS A 1 196 ? -1.668 -25.159 -17.188 1.00 95.81 196 LYS A CA 1
ATOM 1550 C C . LYS A 1 196 ? -2.474 -24.051 -17.870 1.00 95.81 196 LYS A C 1
ATOM 1552 O O . LYS A 1 196 ? -2.961 -24.251 -18.987 1.00 95.81 196 LYS A O 1
ATOM 1557 N N . PRO A 1 197 ? -2.710 -22.919 -17.187 1.00 96.94 197 PRO A N 1
ATOM 1558 C CA . PRO A 1 197 ? -3.458 -21.820 -17.771 1.00 96.94 197 PRO A CA 1
ATOM 1559 C C . PRO A 1 197 ? -2.678 -21.258 -18.958 1.00 96.94 197 PRO A C 1
ATOM 1561 O O . PRO A 1 197 ? -1.470 -21.062 -18.887 1.00 96.94 197 PRO A O 1
ATOM 1564 N N . ARG A 1 198 ? -3.377 -20.977 -20.059 1.00 97.81 198 ARG A N 1
ATOM 1565 C CA . ARG A 1 198 ? -2.777 -20.275 -21.206 1.00 97.81 198 ARG A CA 1
ATOM 1566 C C . ARG A 1 198 ? -2.729 -18.765 -20.986 1.00 97.81 198 ARG A C 1
ATOM 1568 O O . ARG A 1 198 ? -1.859 -18.102 -21.536 1.00 97.81 198 ARG A O 1
ATOM 1575 N N . ARG A 1 199 ? -3.688 -18.234 -20.221 1.00 97.31 199 ARG A N 1
ATOM 1576 C CA . ARG A 1 199 ? -3.879 -16.804 -19.966 1.00 97.31 199 ARG A CA 1
ATOM 1577 C C . ARG A 1 199 ? -4.264 -16.568 -18.514 1.00 97.31 199 ARG A C 1
ATOM 1579 O O . ARG A 1 199 ? -5.067 -17.328 -17.974 1.00 97.31 199 ARG A O 1
ATOM 1586 N N . ILE A 1 200 ? -3.716 -15.516 -17.920 1.00 96.38 200 ILE A N 1
ATOM 1587 C CA . ILE A 1 200 ? -3.989 -15.071 -16.552 1.00 96.38 200 ILE A CA 1
ATOM 1588 C C . ILE A 1 200 ? -4.246 -13.565 -16.601 1.00 96.38 200 ILE A C 1
ATOM 1590 O O . ILE A 1 200 ? -3.484 -12.835 -17.232 1.00 96.38 200 ILE A O 1
ATOM 1594 N N . LEU A 1 201 ? -5.320 -13.115 -15.955 1.00 96.44 201 LEU A N 1
ATOM 1595 C CA . LEU A 1 201 ? -5.659 -11.703 -15.799 1.00 96.44 201 LEU A CA 1
ATOM 1596 C C . LEU A 1 201 ? -5.671 -11.363 -14.308 1.00 96.44 201 LEU A C 1
ATOM 1598 O O . LEU A 1 201 ? -6.414 -11.984 -13.549 1.00 96.44 201 LEU A O 1
ATOM 1602 N N . ASP A 1 202 ? -4.874 -10.376 -13.923 1.00 95.06 202 ASP A N 1
ATOM 1603 C CA . ASP A 1 202 ? -4.848 -9.773 -12.596 1.00 95.06 202 ASP A CA 1
ATOM 1604 C C . ASP A 1 202 ? -5.490 -8.381 -12.664 1.00 95.06 202 ASP A C 1
ATOM 1606 O O . ASP A 1 202 ? -5.050 -7.517 -13.426 1.00 95.06 202 ASP A O 1
ATOM 1610 N N . MET A 1 203 ? -6.576 -8.184 -11.917 1.00 94.94 203 MET A N 1
ATOM 1611 C CA . MET A 1 203 ? -7.362 -6.949 -11.923 1.00 94.94 203 MET A CA 1
ATOM 1612 C C . MET A 1 203 ? -7.108 -6.170 -10.636 1.00 94.94 203 MET A C 1
ATOM 1614 O O . MET A 1 203 ? -7.381 -6.678 -9.551 1.00 94.94 203 MET A O 1
ATOM 1618 N N . GLY A 1 204 ? -6.662 -4.922 -10.762 1.00 91.62 204 GLY A N 1
ATOM 1619 C CA . GLY A 1 204 ? -6.150 -4.149 -9.631 1.00 91.62 204 GLY A CA 1
ATOM 1620 C C . GLY A 1 204 ? -4.715 -4.550 -9.292 1.00 91.62 204 GLY A C 1
ATOM 1621 O O . GLY A 1 204 ? -4.409 -4.823 -8.133 1.00 91.62 204 GLY A O 1
ATOM 1622 N N . CYS A 1 205 ? -3.863 -4.685 -10.313 1.00 92.12 205 CYS A N 1
ATOM 1623 C CA . CYS A 1 205 ? -2.528 -5.256 -10.159 1.00 92.12 205 CYS A CA 1
ATOM 1624 C C . CYS A 1 205 ? -1.504 -4.313 -9.503 1.00 92.12 205 CYS A C 1
ATOM 1626 O O . CYS A 1 205 ? -0.400 -4.768 -9.204 1.00 92.12 205 CYS A O 1
ATOM 1628 N N . THR A 1 206 ? -1.837 -3.032 -9.295 1.00 91.56 206 THR A N 1
ATOM 1629 C CA . THR A 1 206 ? -0.986 -2.004 -8.666 1.00 91.56 206 THR A CA 1
ATOM 1630 C C . THR A 1 206 ? 0.450 -2.017 -9.201 1.00 91.56 206 THR A C 1
ATOM 1632 O O . THR A 1 206 ? 0.648 -1.872 -10.402 1.00 91.56 206 THR A O 1
ATOM 1635 N N . VAL A 1 207 ? 1.462 -2.240 -8.356 1.00 91.12 207 VAL A N 1
ATOM 1636 C CA . VAL A 1 207 ? 2.885 -2.353 -8.733 1.00 91.12 207 VAL A CA 1
ATOM 1637 C C . VAL A 1 207 ? 3.328 -3.791 -9.046 1.00 91.12 207 VAL A C 1
ATOM 1639 O O . VAL A 1 207 ? 4.512 -4.060 -9.253 1.00 91.12 207 VAL A O 1
ATOM 1642 N N . GLY A 1 208 ? 2.380 -4.726 -9.126 1.00 91.06 208 GLY A N 1
ATOM 1643 C CA . GLY A 1 208 ? 2.585 -6.075 -9.649 1.00 91.06 208 GLY A CA 1
ATOM 1644 C C . GLY A 1 208 ? 3.041 -7.102 -8.617 1.00 91.06 208 GLY A C 1
ATOM 1645 O O . GLY A 1 208 ? 3.383 -8.219 -9.006 1.00 91.06 208 GLY A O 1
ATOM 1646 N N . HIS A 1 209 ? 3.034 -6.774 -7.316 1.00 92.69 209 HIS A N 1
ATOM 1647 C CA . HIS A 1 209 ? 3.467 -7.704 -6.260 1.00 92.69 209 HIS A CA 1
ATOM 1648 C C . HIS A 1 209 ? 2.714 -9.040 -6.320 1.00 92.69 209 HIS A C 1
ATOM 1650 O O . HIS A 1 209 ? 3.325 -10.094 -6.199 1.00 92.69 209 HIS A O 1
ATOM 1656 N N . SER A 1 210 ? 1.399 -9.021 -6.564 1.00 93.00 210 SER A N 1
ATOM 1657 C CA . SER A 1 210 ? 0.608 -10.257 -6.694 1.00 93.00 210 SER A CA 1
ATOM 1658 C C . SER A 1 210 ? 0.653 -10.868 -8.097 1.00 93.00 210 SER A C 1
ATOM 1660 O O . SER A 1 210 ? 0.426 -12.069 -8.242 1.00 93.00 210 SER A O 1
ATOM 1662 N N . THR A 1 211 ? 0.990 -10.079 -9.118 1.00 94.00 211 THR A N 1
ATOM 1663 C CA . THR A 1 211 ? 1.013 -10.507 -10.522 1.00 94.00 211 THR A CA 1
ATOM 1664 C C . THR A 1 211 ? 2.246 -11.348 -10.852 1.00 94.00 211 THR A C 1
ATOM 1666 O O . THR A 1 211 ? 2.135 -12.390 -11.502 1.00 94.00 211 THR A O 1
ATOM 1669 N N . LEU A 1 212 ? 3.430 -10.915 -10.401 1.00 91.94 212 LEU A N 1
ATOM 1670 C CA . LEU A 1 212 ? 4.713 -11.553 -10.724 1.00 91.94 212 LEU A CA 1
ATOM 1671 C C . LEU A 1 212 ? 4.779 -13.038 -10.311 1.00 91.94 212 LEU A C 1
ATOM 1673 O O . LEU A 1 212 ? 5.196 -13.845 -11.148 1.00 91.94 212 LEU A O 1
ATOM 1677 N N . PRO A 1 213 ? 4.286 -13.456 -9.122 1.00 95.25 213 PRO A N 1
ATOM 1678 C CA . PRO A 1 213 ? 4.241 -14.869 -8.743 1.00 95.25 213 PRO A CA 1
ATOM 1679 C C . PRO A 1 213 ? 3.544 -15.777 -9.762 1.00 95.25 213 PRO A C 1
ATOM 1681 O O . PRO A 1 213 ? 3.984 -16.911 -9.966 1.00 95.25 213 PRO A O 1
ATOM 1684 N N . TYR A 1 214 ? 2.493 -15.295 -10.437 1.00 95.38 214 TYR A N 1
ATOM 1685 C CA . TYR A 1 214 ? 1.811 -16.081 -11.467 1.00 95.38 214 TYR A CA 1
ATOM 1686 C C . TYR A 1 214 ? 2.697 -16.316 -12.684 1.00 95.38 214 TYR A C 1
ATOM 1688 O O . TYR A 1 214 ? 2.694 -17.423 -13.221 1.00 95.38 214 TYR A O 1
ATOM 1696 N N . LYS A 1 215 ? 3.476 -15.311 -13.102 1.00 93.06 215 LYS A N 1
ATOM 1697 C CA . LYS A 1 215 ? 4.412 -15.462 -14.220 1.00 93.06 215 LYS A CA 1
ATOM 1698 C C . LYS A 1 215 ? 5.557 -16.409 -13.865 1.00 93.06 215 LYS A C 1
ATOM 1700 O O . LYS A 1 215 ? 5.948 -17.212 -14.705 1.00 93.06 215 LYS A O 1
ATOM 1705 N N . THR A 1 216 ? 6.034 -16.381 -12.620 1.00 92.75 216 THR A N 1
ATOM 1706 C CA . THR A 1 216 ? 7.033 -17.338 -12.120 1.00 92.75 216 THR A CA 1
ATOM 1707 C C . THR A 1 216 ? 6.490 -18.770 -12.083 1.00 92.75 216 THR A C 1
ATOM 1709 O O . THR A 1 216 ? 7.189 -19.700 -12.479 1.00 92.75 216 THR A O 1
ATOM 1712 N N . LEU A 1 217 ? 5.252 -18.981 -11.613 1.00 94.81 217 LEU A N 1
ATOM 1713 C CA . LEU A 1 217 ? 4.661 -20.323 -11.532 1.00 94.81 217 LEU A CA 1
ATOM 1714 C C . LEU A 1 217 ? 4.247 -20.872 -12.908 1.00 94.81 217 LEU A C 1
ATOM 1716 O O . LEU A 1 217 ? 4.379 -22.072 -13.153 1.00 94.81 217 LEU A O 1
ATOM 1720 N N . PHE A 1 218 ? 3.742 -20.010 -13.789 1.00 95.38 218 PHE A N 1
ATOM 1721 C CA . PHE A 1 218 ? 3.258 -20.357 -15.124 1.00 95.38 218 PHE A CA 1
ATOM 1722 C C . PHE A 1 218 ? 4.041 -19.578 -16.195 1.00 95.38 218 PHE A C 1
ATOM 1724 O O . PHE A 1 218 ? 3.497 -18.654 -16.806 1.00 95.38 218 PHE A O 1
ATOM 1731 N N . PRO A 1 219 ? 5.311 -19.941 -16.458 1.00 93.62 219 PRO A N 1
ATOM 1732 C CA . PRO A 1 219 ? 6.169 -19.198 -17.384 1.00 93.62 219 PRO A CA 1
ATOM 1733 C C . PRO A 1 219 ? 5.619 -19.168 -18.815 1.00 93.62 219 PRO A C 1
ATOM 1735 O O . PRO A 1 219 ? 5.765 -18.156 -19.500 1.00 93.62 219 PRO A O 1
ATOM 1738 N N . ASP A 1 220 ? 4.911 -20.219 -19.235 1.00 95.06 220 ASP A N 1
ATOM 1739 C CA . ASP A 1 220 ? 4.289 -20.313 -20.563 1.00 95.06 220 ASP A CA 1
ATOM 1740 C C . ASP A 1 220 ? 2.963 -19.541 -20.671 1.00 95.06 220 ASP A C 1
ATOM 1742 O O . ASP A 1 220 ? 2.442 -19.351 -21.772 1.00 95.06 220 ASP A O 1
ATOM 1746 N N . ALA A 1 221 ? 2.384 -19.108 -19.544 1.00 95.88 221 ALA A N 1
ATOM 1747 C CA . ALA A 1 221 ? 1.139 -18.356 -19.552 1.00 95.88 221 ALA A CA 1
ATOM 1748 C C . ALA A 1 221 ? 1.374 -16.907 -19.992 1.00 95.88 221 ALA A C 1
ATOM 1750 O O . ALA A 1 221 ? 2.348 -16.236 -19.621 1.00 95.88 221 ALA A O 1
ATOM 1751 N N . GLU A 1 222 ? 0.418 -16.401 -20.757 1.00 95.06 222 GLU A N 1
ATOM 1752 C CA . GLU A 1 222 ? 0.270 -14.985 -21.046 1.00 95.06 222 GLU A CA 1
ATOM 1753 C C . GLU A 1 222 ? -0.362 -14.303 -19.819 1.00 95.06 222 GLU A C 1
ATOM 1755 O O . GLU A 1 222 ? -1.501 -14.606 -19.460 1.00 95.06 222 GLU A O 1
ATOM 1760 N N . VAL A 1 223 ? 0.376 -13.419 -19.144 1.00 94.69 223 VAL A N 1
ATOM 1761 C CA . VAL A 1 223 ? -0.076 -12.759 -17.907 1.00 94.69 223 VAL A CA 1
ATOM 1762 C C . VAL A 1 223 ? -0.347 -11.287 -18.188 1.00 94.69 223 VAL A C 1
ATOM 1764 O O . VAL A 1 223 ? 0.530 -10.577 -18.677 1.00 94.69 223 VAL A O 1
ATOM 1767 N N . TRP A 1 224 ? -1.555 -10.841 -17.863 1.00 94.44 224 TRP A N 1
ATOM 1768 C CA . TRP A 1 224 ? -2.010 -9.464 -18.008 1.00 94.44 224 TRP A CA 1
ATOM 1769 C C . TRP A 1 224 ? -2.324 -8.882 -16.636 1.00 94.44 224 TRP A C 1
ATOM 1771 O O . TRP A 1 224 ? -3.089 -9.477 -15.884 1.00 94.44 224 TRP A O 1
ATOM 1781 N N . GLY A 1 225 ? -1.764 -7.714 -16.336 1.00 92.75 225 GLY A N 1
ATOM 1782 C CA . GLY A 1 225 ? -2.206 -6.865 -15.234 1.00 92.75 225 GLY A CA 1
ATOM 1783 C C . GLY A 1 225 ? -3.018 -5.696 -15.784 1.00 92.75 225 GLY A C 1
ATOM 1784 O O . GLY A 1 225 ? -2.637 -5.123 -16.807 1.00 92.75 225 GLY A O 1
ATOM 1785 N N . ILE A 1 226 ? -4.137 -5.365 -15.142 1.00 93.19 226 ILE A N 1
ATOM 1786 C CA . ILE A 1 226 ? -4.877 -4.129 -15.411 1.00 93.19 226 ILE A CA 1
ATOM 1787 C C . ILE A 1 226 ? -5.128 -3.367 -14.116 1.00 93.19 226 ILE A C 1
ATOM 1789 O O . ILE A 1 226 ? -5.483 -3.954 -13.096 1.00 93.19 226 ILE A O 1
ATOM 1793 N N . ASP A 1 227 ? -5.000 -2.047 -14.174 1.00 92.25 227 ASP A N 1
ATOM 1794 C CA . ASP A 1 227 ? -5.314 -1.150 -13.067 1.00 92.25 227 ASP A CA 1
ATOM 1795 C C . ASP A 1 227 ? -5.719 0.228 -13.598 1.00 92.25 227 ASP A C 1
ATOM 1797 O O . ASP A 1 227 ? -5.414 0.603 -14.730 1.00 92.25 227 ASP A O 1
ATOM 1801 N N . VAL A 1 228 ? -6.415 0.980 -12.757 1.00 90.50 228 VAL A N 1
ATOM 1802 C CA . VAL A 1 228 ? -6.850 2.355 -13.003 1.00 90.50 228 VAL A CA 1
ATOM 1803 C C . VAL A 1 228 ? -5.874 3.390 -12.421 1.00 90.50 228 VAL A C 1
ATOM 1805 O O . VAL A 1 228 ? -5.976 4.573 -12.753 1.00 90.50 228 VAL A O 1
ATOM 1808 N N . GLY A 1 229 ? -4.934 2.968 -11.569 1.00 82.31 229 GLY A N 1
ATOM 1809 C CA . GLY A 1 229 ? -3.831 3.764 -11.032 1.00 82.31 229 GLY A CA 1
ATOM 1810 C C . GLY A 1 229 ? -2.682 3.897 -12.031 1.00 82.31 229 GLY A C 1
ATOM 1811 O O . GLY A 1 229 ? -1.713 3.142 -11.987 1.00 82.31 229 GLY A O 1
ATOM 1812 N N . VAL A 1 230 ? -2.787 4.860 -12.951 1.00 73.31 230 VAL A N 1
ATOM 1813 C CA . VAL A 1 230 ? -1.803 5.069 -14.035 1.00 73.31 230 VAL A CA 1
ATOM 1814 C C . VAL A 1 230 ? -0.375 5.241 -13.503 1.00 73.31 230 VAL A C 1
ATOM 1816 O O . VAL A 1 230 ? 0.556 4.670 -14.074 1.00 73.31 230 VAL A O 1
ATOM 1819 N N . GLY A 1 231 ? -0.211 5.955 -12.383 1.00 69.00 231 GLY A N 1
ATOM 1820 C CA . GLY A 1 231 ? 1.088 6.174 -11.744 1.00 69.00 231 GLY A CA 1
ATOM 1821 C C . GLY A 1 231 ? 1.741 4.885 -11.231 1.00 69.00 231 GLY A C 1
ATOM 1822 O O . GLY A 1 231 ? 2.959 4.737 -11.313 1.00 69.00 231 GLY A O 1
ATOM 1823 N N . GLU A 1 232 ? 0.951 3.910 -10.770 1.00 71.44 232 GLU A N 1
ATOM 1824 C CA . GLU A 1 232 ? 1.454 2.621 -10.269 1.00 71.44 232 GLU A CA 1
ATOM 1825 C C . GLU A 1 232 ? 1.855 1.660 -11.399 1.00 71.44 232 GLU A C 1
ATOM 1827 O O . GLU A 1 232 ? 2.850 0.935 -11.291 1.00 71.44 232 GLU A O 1
ATOM 1832 N N . GLN A 1 233 ? 1.131 1.695 -12.524 1.00 62.84 233 GLN A N 1
ATOM 1833 C CA . GLN A 1 233 ? 1.336 0.777 -13.653 1.00 62.84 233 GLN A CA 1
ATOM 1834 C C . GLN A 1 233 ? 2.702 0.915 -14.333 1.00 62.84 233 GLN A C 1
ATOM 1836 O O . GLN A 1 233 ? 3.171 -0.013 -15.000 1.00 62.84 233 GLN A O 1
ATOM 1841 N N . ARG A 1 234 ? 3.386 2.047 -14.150 1.00 64.75 234 ARG A N 1
ATOM 1842 C CA . ARG A 1 234 ? 4.686 2.298 -14.783 1.00 64.75 234 ARG A CA 1
ATOM 1843 C C . ARG A 1 234 ? 5.806 1.407 -14.245 1.00 64.75 234 ARG A C 1
ATOM 1845 O O . ARG A 1 234 ? 6.735 1.113 -14.989 1.00 64.75 234 ARG A O 1
ATOM 1852 N N . LEU A 1 235 ? 5.685 0.896 -13.019 1.00 55.16 235 LEU A N 1
ATOM 1853 C CA . LEU A 1 235 ? 6.679 0.003 -12.412 1.00 55.16 235 LEU A CA 1
ATOM 1854 C C . LEU A 1 235 ? 6.446 -1.483 -12.760 1.00 55.16 235 LEU A C 1
ATOM 1856 O O . LEU A 1 235 ? 7.405 -2.250 -12.867 1.00 55.16 235 LEU A O 1
ATOM 1860 N N . VAL A 1 236 ? 5.196 -1.885 -13.034 1.00 55.47 236 VAL A N 1
ATOM 1861 C CA . VAL A 1 236 ? 4.818 -3.272 -13.396 1.00 55.47 236 VAL A CA 1
ATOM 1862 C C . VAL A 1 236 ? 5.472 -3.713 -14.700 1.00 55.47 236 VAL A C 1
ATOM 1864 O O . VAL A 1 236 ? 6.036 -4.804 -14.780 1.00 55.47 236 VAL A O 1
ATOM 1867 N N . GLY A 1 237 ? 5.460 -2.838 -15.711 1.00 53.09 237 GLY A N 1
ATOM 1868 C CA . GLY A 1 237 ? 6.096 -3.108 -17.003 1.00 53.09 237 GLY A CA 1
ATOM 1869 C C . GLY A 1 237 ? 7.611 -3.321 -16.908 1.00 53.09 237 GLY A C 1
ATOM 1870 O O . GLY A 1 237 ? 8.205 -3.856 -17.834 1.00 53.09 237 GLY A O 1
ATOM 1871 N N . GLN A 1 238 ? 8.236 -2.939 -15.791 1.00 49.53 238 GLN A N 1
ATOM 1872 C CA . GLN A 1 238 ? 9.691 -2.858 -15.629 1.00 49.53 238 GLN A CA 1
ATOM 1873 C C . GLN A 1 238 ? 10.253 -3.946 -14.708 1.00 49.53 238 GLN A C 1
ATOM 1875 O O . GLN A 1 238 ? 11.423 -4.307 -14.823 1.00 49.53 238 GLN A O 1
ATOM 1880 N N . ARG A 1 239 ? 9.421 -4.512 -13.824 1.00 50.19 239 ARG A N 1
ATOM 1881 C CA . ARG A 1 239 ? 9.805 -5.579 -12.884 1.00 50.19 239 ARG A CA 1
ATOM 18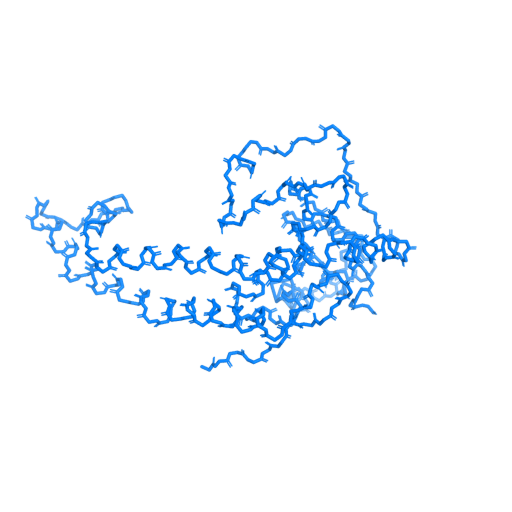82 C C . ARG A 1 239 ? 9.817 -6.991 -13.467 1.00 50.19 239 ARG A C 1
ATOM 1884 O O . ARG A 1 239 ? 10.305 -7.889 -12.791 1.00 50.19 239 ARG A O 1
ATOM 1891 N N . GLY A 1 240 ? 9.370 -7.198 -14.708 1.00 44.16 240 GLY A N 1
ATOM 1892 C CA . GLY A 1 240 ? 9.342 -8.519 -15.362 1.00 44.16 240 GLY A CA 1
ATOM 1893 C C . GLY A 1 240 ? 10.689 -9.262 -15.467 1.00 44.16 240 GLY A C 1
ATOM 1894 O O . GLY A 1 240 ? 10.709 -10.375 -15.975 1.00 44.16 240 GLY A O 1
ATOM 1895 N N . VAL A 1 241 ? 11.794 -8.667 -14.997 1.00 38.31 241 VAL A N 1
ATOM 1896 C CA . VAL A 1 241 ? 13.160 -9.220 -15.024 1.00 38.31 241 VAL A CA 1
ATOM 1897 C C . VAL A 1 241 ? 13.839 -9.193 -13.641 1.00 38.31 241 VAL A C 1
ATOM 1899 O O . VAL A 1 241 ? 14.895 -9.786 -13.477 1.00 38.31 241 VAL A O 1
ATOM 1902 N N . ALA A 1 242 ? 13.283 -8.521 -12.624 1.00 33.78 242 ALA A N 1
ATOM 1903 C CA . ALA A 1 242 ? 14.001 -8.341 -11.353 1.00 33.78 242 ALA A CA 1
ATOM 1904 C C . ALA A 1 242 ? 14.040 -9.609 -10.473 1.00 33.78 242 ALA A C 1
ATOM 1906 O O . ALA A 1 242 ? 14.962 -9.747 -9.674 1.00 33.78 242 ALA A O 1
ATOM 1907 N N . ASP A 1 243 ? 13.088 -10.529 -10.659 1.00 35.81 243 ASP A N 1
ATOM 1908 C CA . ASP A 1 243 ? 12.936 -11.754 -9.856 1.00 35.81 243 ASP A CA 1
ATOM 1909 C C . ASP A 1 243 ? 13.042 -13.050 -10.696 1.00 35.81 243 ASP A C 1
ATOM 1911 O O . ASP A 1 243 ? 12.562 -14.108 -10.274 1.00 35.81 243 ASP A O 1
ATOM 1915 N N . GLY A 1 244 ? 13.620 -12.957 -11.903 1.00 30.25 244 GLY A N 1
ATOM 1916 C CA . GLY A 1 244 ? 13.856 -14.071 -12.834 1.00 30.25 244 GLY A CA 1
ATOM 1917 C C . GLY A 1 244 ? 15.317 -14.489 -12.904 1.00 30.25 244 GLY A C 1
ATOM 1918 O O . GLY A 1 244 ? 16.179 -13.586 -12.947 1.00 30.25 244 GLY A O 1
#

pLDDT: mean 89.96, std 12.2, range [30.25, 98.06]

Nearest PDB structures (foldseek):
  1p91-assembly1_B  TM=8.159E-01  e=8.756E-02  Escherichia coli
  1p91-assembly1_A  TM=7.107E-01  e=2.117E-01  Escherichia coli
  8j3g-assembly1_A  TM=5.670E-01  e=7.216E-01  Coptis chinensis
  7ux6-assembly1_B  TM=2.327E-01  e=1.740E-01  Streptomyces drozdowiczii
  7ux6-assembly1_A  TM=2.294E-01  e=4.874E-01  Streptomyces drozdowiczii

Radius of gyration: 21.26 Å; Cα contacts (8 Å, |Δi|>4): 321; chains: 1; bounding box: 54×46×53 Å

Secondary structure (DSSP, 8-state):
----PPPPP-TTSPPPPHHHHHHHHHHHHHHHHIIIIIGGGHHHHIIIIIHHHHHHHHSS---SHHHHHHHHTT-HHHHHHHHHHHHHHHHHHHHHHHHHHHHHHHHHHHHHHHHTT--------TT----HHHHSS-GGG-TTTTT--SSTT--HHHHHHHHHHHHHTTTTT-TTS-HHHHHHHHHHHHHSTT---SEEEEES-TTSTTTHHHHHH-TTSEEEEE-S-HHHHHHHHHHTTTT-

Foldseek 3Di:
DQDPFAADDDQLAQDDDPVLVVLLVVLLVLLVCLVVPQVVVVVCCQPVPQQVVLCVVPVDGDDDPVSSCVSQVPDPSSVVSVVSNLVSLQSLLVSRLVRCVVCQVSSQVLLVVLLVVDPQDDDDDPPQDQDCVQQVDQVSNRVRGLADDPDPLTQSSQNSCQSSVCSNCSCPCHNLVQVQLVVVLVCCVVPPPPDAAQEEEAEQCFLNSNQQSVCVSRVNHHGYYDYSRPSRSSNNSRCNPRVD